Protein AF-A0A2N9NR52-F1 (afdb_monomer_lite)

Sequence (228 aa):
MTQTSLLSRLGVFCITVGTVGLAVATFLWTDLRRHPDPVFSRDELLSCYSNLRSIYFGFQLFAQAHGGRFQFNVSTNSGGTLELCARGSGGVDTNAVFHFRAISNDLVLPGALVCPNDALTKAAVDFDHLHPSNITYLLRSGTDLDHKSHVILLLCPVDGNVAYADGDIRCAAVEGPPPPTDLLPYFRHDKGPYRKGLAQAIISCAAACLLLAIGLGLILKAGKSFTA

Structure (mmCIF, N/CA/C/O backbone):
data_AF-A0A2N9NR52-F1
#
_entry.id   AF-A0A2N9NR52-F1
#
loop_
_atom_site.group_PDB
_atom_site.id
_atom_site.type_symbol
_atom_site.label_atom_id
_atom_site.label_alt_id
_atom_site.label_comp_id
_atom_site.label_asym_id
_atom_site.label_entity_id
_atom_site.label_seq_id
_atom_site.pdbx_PDB_ins_code
_atom_site.Cartn_x
_atom_site.Cartn_y
_atom_site.Cartn_z
_atom_site.occupancy
_atom_site.B_iso_or_equiv
_atom_site.auth_seq_id
_atom_site.auth_comp_id
_atom_site.auth_asym_id
_atom_site.auth_atom_id
_atom_site.pdbx_PDB_model_num
ATOM 1 N N . MET A 1 1 ? -52.407 10.444 63.013 1.00 50.34 1 MET A N 1
ATOM 2 C CA . MET A 1 1 ? -51.307 9.451 62.957 1.00 50.34 1 MET A CA 1
ATOM 3 C C . MET A 1 1 ? -50.867 9.238 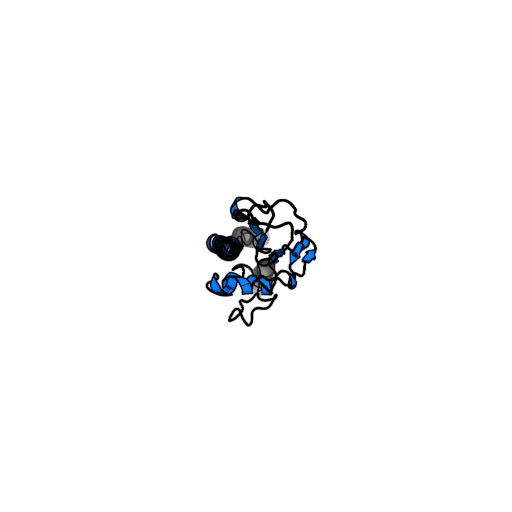61.498 1.00 50.34 1 MET A C 1
ATOM 5 O O . MET A 1 1 ? -50.864 8.120 61.010 1.00 50.34 1 MET A O 1
ATOM 9 N N . THR A 1 2 ? -50.561 10.317 60.761 1.00 53.12 2 THR A N 1
ATOM 10 C CA . THR A 1 2 ? -50.516 10.291 59.275 1.00 53.12 2 THR A CA 1
ATOM 11 C C . THR A 1 2 ? -49.402 11.136 58.640 1.00 53.12 2 THR A C 1
ATOM 13 O O . THR A 1 2 ? -49.178 11.028 57.441 1.00 53.12 2 THR A O 1
ATOM 16 N N . GLN A 1 3 ? -48.663 11.944 59.408 1.00 47.69 3 GLN A N 1
ATOM 17 C CA . GLN A 1 3 ? -47.636 12.843 58.856 1.00 47.69 3 GLN A CA 1
ATOM 18 C C . GLN A 1 3 ? -46.231 12.210 58.824 1.00 47.69 3 GLN A C 1
ATOM 20 O O . GLN A 1 3 ? -45.445 12.474 57.918 1.00 47.69 3 GLN A O 1
ATOM 25 N N . THR A 1 4 ? -45.932 11.304 59.760 1.00 49.78 4 THR A N 1
ATOM 26 C CA . THR A 1 4 ? -44.637 10.606 59.855 1.00 49.78 4 THR A CA 1
ATOM 27 C C . THR A 1 4 ? -44.455 9.525 58.783 1.00 49.78 4 THR A C 1
ATOM 29 O O . THR A 1 4 ? -43.338 9.294 58.325 1.00 49.78 4 THR A O 1
ATOM 32 N N . SER A 1 5 ? -45.543 8.901 58.316 1.00 56.16 5 SER A N 1
ATOM 33 C CA . SER A 1 5 ? -45.503 7.865 57.274 1.00 56.16 5 SER A CA 1
ATOM 34 C C . SER A 1 5 ? -45.292 8.432 55.866 1.00 56.16 5 SER A C 1
ATOM 36 O O . SER A 1 5 ? -44.649 7.788 55.040 1.00 56.16 5 SER A O 1
ATOM 38 N N . LEU A 1 6 ? -45.776 9.648 55.587 1.00 52.84 6 LEU A N 1
ATOM 39 C CA . LEU A 1 6 ? -45.596 10.307 54.289 1.00 52.84 6 LEU A CA 1
ATOM 40 C C . LEU A 1 6 ? -44.155 10.813 54.109 1.00 52.84 6 LEU A C 1
ATOM 42 O O . LEU A 1 6 ? -43.558 10.602 53.057 1.00 52.84 6 LEU A O 1
ATOM 46 N N . LEU A 1 7 ? -43.573 11.407 55.159 1.00 55.59 7 LEU A N 1
ATOM 47 C CA . LEU A 1 7 ? -42.175 11.861 55.183 1.00 55.59 7 LEU A CA 1
ATOM 48 C C . LEU A 1 7 ? -41.185 10.693 55.045 1.00 55.59 7 LEU A C 1
ATOM 50 O O . LEU A 1 7 ? -40.210 10.795 54.304 1.00 55.59 7 LEU A O 1
ATOM 54 N N . SER A 1 8 ? -41.477 9.555 55.683 1.00 60.16 8 SER A N 1
ATOM 55 C CA . SER A 1 8 ? -40.730 8.299 55.517 1.00 60.16 8 SER A CA 1
ATOM 56 C C . SER A 1 8 ? -40.774 7.787 54.067 1.00 60.16 8 SER A C 1
ATOM 58 O O . SER A 1 8 ? -39.741 7.429 53.501 1.00 60.16 8 SER A O 1
ATOM 60 N N . ARG A 1 9 ? -41.948 7.827 53.422 1.00 61.25 9 ARG A N 1
ATOM 61 C CA . ARG A 1 9 ? -42.136 7.388 52.027 1.00 61.25 9 ARG A CA 1
ATOM 62 C C . ARG A 1 9 ? -41.445 8.298 51.009 1.00 61.25 9 ARG A C 1
ATOM 64 O O . ARG A 1 9 ? -40.836 7.793 50.070 1.00 61.25 9 ARG A O 1
ATOM 71 N N . LEU A 1 10 ? -41.493 9.615 51.215 1.00 62.62 10 LEU A N 1
ATOM 72 C CA . LEU A 1 10 ? -40.757 10.595 50.406 1.00 62.62 10 LEU A CA 1
ATOM 73 C C . LEU A 1 10 ? -39.239 10.432 50.558 1.00 62.62 10 LEU A C 1
ATOM 75 O O . LEU A 1 10 ? -38.521 10.487 49.561 1.00 62.62 10 LEU A O 1
ATOM 79 N N . GLY A 1 11 ? -38.760 10.164 51.777 1.00 68.69 11 GLY A N 1
ATOM 80 C CA . GLY A 1 11 ? -37.344 9.906 52.045 1.00 68.69 11 GLY A CA 1
ATOM 81 C C . GLY A 1 11 ? -36.823 8.668 51.314 1.00 68.69 11 GLY A C 1
ATOM 82 O O . GLY A 1 11 ? -35.821 8.747 50.610 1.00 68.69 11 GLY A O 1
ATOM 83 N N . VAL A 1 12 ? -37.537 7.541 51.408 1.00 71.94 12 VAL A N 1
ATOM 84 C CA . VAL A 1 12 ? -37.155 6.288 50.729 1.00 71.94 12 VAL A CA 1
ATOM 85 C C . VAL A 1 12 ? -37.166 6.462 49.210 1.00 71.94 12 VAL A C 1
ATOM 87 O O . VAL A 1 12 ? -36.227 6.036 48.541 1.00 71.94 12 VAL A O 1
ATOM 90 N N . PHE A 1 13 ? -38.172 7.149 48.662 1.00 69.25 13 PHE A N 1
ATOM 91 C CA . PHE A 1 13 ? -38.244 7.426 47.228 1.00 69.25 13 PHE A CA 1
ATOM 92 C C . PHE A 1 13 ? -37.044 8.254 46.746 1.00 69.25 13 PHE A C 1
ATOM 94 O O . PHE A 1 13 ? -36.362 7.859 45.801 1.00 69.25 13 PHE A O 1
ATOM 101 N N . CYS A 1 14 ? -36.716 9.345 47.444 1.00 76.31 14 CYS A N 1
ATOM 102 C CA . CYS A 1 14 ? -35.576 10.195 47.095 1.00 76.31 14 CYS A CA 1
ATOM 103 C C . CYS A 1 14 ? -34.243 9.434 47.159 1.00 76.31 14 CYS A C 1
ATOM 105 O O . CYS A 1 14 ? -33.413 9.561 46.260 1.00 76.31 14 CYS A O 1
ATOM 107 N N . ILE A 1 15 ? -34.062 8.591 48.182 1.00 77.50 15 ILE A N 1
ATOM 108 C CA . ILE A 1 15 ? -32.861 7.759 48.331 1.00 77.50 15 ILE A CA 1
ATOM 109 C C . ILE A 1 15 ? -32.763 6.748 47.181 1.00 77.50 15 ILE A C 1
ATOM 111 O O . ILE A 1 15 ? -31.695 6.597 46.589 1.00 77.50 15 ILE A O 1
ATOM 115 N N . THR A 1 16 ? -33.862 6.088 46.808 1.00 75.25 16 THR A N 1
ATOM 116 C CA . THR A 1 16 ? -33.856 5.118 45.697 1.00 75.25 16 THR A CA 1
ATOM 117 C C . THR A 1 16 ? -33.576 5.765 44.341 1.00 75.25 16 THR A C 1
ATOM 119 O O . THR A 1 16 ? -32.735 5.274 43.595 1.00 75.25 16 THR A O 1
ATOM 122 N N . VAL A 1 17 ? -34.203 6.900 44.025 1.00 78.44 17 VAL A N 1
ATOM 123 C CA . VAL A 1 17 ? -33.974 7.592 42.746 1.00 78.44 17 VAL A CA 1
ATOM 124 C C . VAL A 1 17 ? -32.563 8.183 42.687 1.00 78.44 17 VAL A C 1
ATOM 126 O O . VAL A 1 17 ? -31.886 8.049 41.668 1.00 78.44 17 VAL 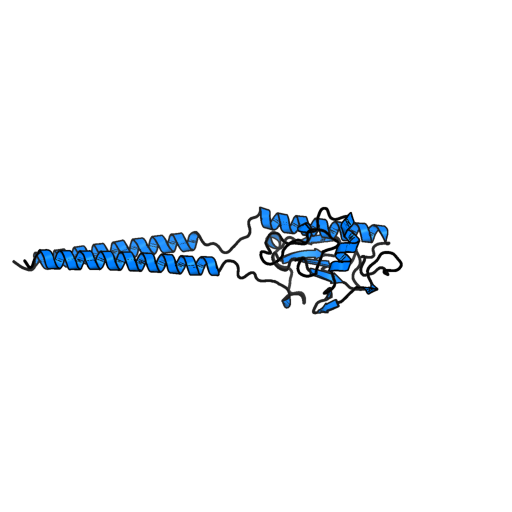A O 1
ATOM 129 N N . GLY A 1 18 ? -32.084 8.772 43.788 1.00 78.69 18 GLY A N 1
ATOM 130 C CA . GLY A 1 18 ? -30.734 9.332 43.873 1.00 78.69 18 GLY A CA 1
ATOM 131 C C . GLY A 1 18 ? -29.642 8.272 43.720 1.00 78.69 18 GLY A C 1
ATOM 132 O O . GLY A 1 18 ? -28.695 8.467 42.960 1.00 78.69 18 GLY A O 1
ATOM 133 N N . THR A 1 19 ? -29.791 7.120 44.382 1.00 78.88 19 THR A N 1
ATOM 134 C CA . THR A 1 19 ? -28.820 6.014 44.285 1.00 78.88 19 THR A CA 1
ATOM 135 C C . THR A 1 19 ? -28.797 5.375 42.899 1.00 78.88 19 THR A C 1
ATOM 137 O O . THR A 1 19 ? -27.714 5.135 42.366 1.00 78.88 19 THR A O 1
ATOM 140 N N . VAL A 1 20 ? -29.960 5.165 42.271 1.00 79.00 20 VAL A N 1
ATOM 141 C CA . VAL A 1 20 ? -30.036 4.646 40.896 1.00 79.00 20 VAL A CA 1
ATOM 142 C C . VAL A 1 20 ? -29.432 5.640 39.903 1.00 79.00 20 VAL A C 1
ATOM 144 O O . VAL A 1 20 ? -28.647 5.239 39.046 1.00 79.00 20 VAL A O 1
ATOM 147 N N . GLY A 1 21 ? -29.725 6.936 40.041 1.00 80.25 21 GLY A N 1
ATOM 148 C CA . GLY A 1 21 ? -29.141 7.976 39.191 1.00 80.25 21 GLY A CA 1
ATOM 149 C C . GLY A 1 21 ? -27.615 8.028 39.289 1.00 80.25 21 GLY A C 1
ATOM 150 O O . GLY A 1 21 ? -26.932 8.076 38.266 1.00 80.25 21 GLY A O 1
ATOM 151 N N . LEU A 1 22 ? -27.068 7.934 40.506 1.00 84.19 22 LEU A N 1
ATOM 152 C CA . LEU A 1 22 ? -25.622 7.896 40.734 1.00 84.19 22 LEU A CA 1
ATOM 153 C C . LEU A 1 22 ? -24.980 6.628 40.140 1.00 84.19 22 LEU A C 1
ATOM 155 O O . LEU A 1 22 ? -23.906 6.698 39.538 1.00 84.19 22 LEU A O 1
ATOM 159 N N . ALA A 1 23 ? -25.643 5.474 40.258 1.00 79.62 23 ALA A N 1
ATOM 160 C CA . ALA A 1 23 ? -25.168 4.219 39.679 1.00 79.62 23 ALA A CA 1
ATOM 161 C C . ALA A 1 23 ? -25.137 4.275 38.142 1.00 79.62 23 ALA A C 1
ATOM 163 O O . ALA A 1 23 ? -24.145 3.890 37.531 1.00 79.62 23 ALA A O 1
ATOM 164 N N . VAL A 1 24 ? -26.177 4.829 37.511 1.00 81.06 24 VAL A N 1
ATOM 165 C CA . VAL A 1 24 ? -26.215 5.016 36.052 1.00 81.06 24 VAL A CA 1
ATOM 166 C C . VAL A 1 24 ? -25.148 6.014 35.599 1.00 81.06 24 VAL A C 1
ATOM 168 O O . VAL A 1 24 ? -24.440 5.747 34.633 1.00 81.06 24 VAL A O 1
ATOM 171 N N . ALA A 1 25 ? -24.978 7.134 36.307 1.00 81.12 25 ALA A N 1
ATOM 172 C CA . ALA A 1 25 ? -23.980 8.145 35.962 1.00 81.12 25 ALA A CA 1
ATOM 173 C C . ALA A 1 25 ? -22.546 7.608 36.066 1.00 81.12 25 ALA A C 1
ATOM 175 O O . ALA A 1 25 ? -21.745 7.813 35.158 1.00 81.12 25 ALA A O 1
ATOM 176 N N . THR A 1 26 ? -22.224 6.884 37.142 1.00 82.25 26 THR A N 1
ATOM 177 C CA . THR A 1 26 ? -20.902 6.258 37.312 1.00 82.25 26 THR A CA 1
ATOM 178 C C . THR A 1 26 ? -20.660 5.167 36.275 1.00 82.25 26 THR A C 1
ATOM 180 O O . THR A 1 26 ? -19.570 5.106 35.713 1.00 82.25 26 THR A O 1
ATOM 183 N N . PHE A 1 27 ? -21.677 4.369 35.946 1.00 77.94 27 PHE A N 1
ATOM 184 C CA . PHE A 1 27 ? -21.587 3.364 34.893 1.00 77.94 27 PHE A CA 1
ATOM 185 C C . PHE A 1 27 ? -21.335 3.998 33.517 1.00 77.94 27 PHE A C 1
ATOM 187 O O . PHE A 1 27 ? -20.344 3.656 32.875 1.00 77.94 27 PHE A O 1
ATOM 194 N N . LEU A 1 28 ? -22.141 4.983 33.100 1.00 75.94 28 LEU A N 1
ATOM 195 C CA . LEU A 1 28 ? -21.952 5.704 31.832 1.00 75.94 28 LEU A CA 1
ATOM 196 C C . LEU A 1 28 ? -20.598 6.418 31.772 1.00 75.94 28 LEU A C 1
ATOM 198 O O . LEU A 1 28 ? -19.934 6.396 30.741 1.00 75.94 28 LEU A O 1
ATOM 202 N N . TRP A 1 29 ? -20.151 7.004 32.883 1.00 76.00 29 TRP A N 1
ATOM 203 C CA . TRP A 1 29 ? -18.831 7.623 32.984 1.00 76.00 29 TRP A CA 1
ATOM 204 C C . TRP A 1 29 ? -17.698 6.603 32.822 1.00 76.00 29 TRP A C 1
ATOM 206 O O . TRP A 1 29 ? -16.690 6.890 32.174 1.00 76.00 29 TRP A O 1
ATOM 216 N N . THR A 1 30 ? -17.845 5.400 33.385 1.00 74.69 30 THR A N 1
ATOM 217 C CA . THR A 1 30 ? -16.875 4.317 33.167 1.00 74.69 30 THR A CA 1
ATOM 218 C C . THR A 1 30 ? -16.923 3.768 31.746 1.00 74.69 30 THR A C 1
ATOM 220 O O . THR A 1 30 ? -15.872 3.440 31.210 1.00 74.69 30 THR A O 1
ATOM 223 N N . ASP A 1 31 ? -18.102 3.708 31.129 1.00 68.62 31 ASP A N 1
ATOM 224 C CA . ASP A 1 31 ? -18.305 3.205 29.769 1.00 68.62 31 ASP A CA 1
ATOM 225 C C . ASP A 1 31 ? -17.695 4.161 28.731 1.00 68.62 31 ASP A C 1
ATOM 227 O O . ASP A 1 31 ? -16.868 3.745 27.921 1.00 68.62 31 ASP A O 1
ATOM 231 N N . LEU A 1 32 ? -17.958 5.471 28.854 1.00 67.81 32 LEU A N 1
ATOM 232 C CA . LEU A 1 32 ? -17.323 6.510 28.029 1.00 67.81 32 LEU A CA 1
ATOM 233 C C . LEU A 1 32 ? -15.793 6.506 28.138 1.00 67.81 32 LEU A C 1
ATOM 235 O O . LEU A 1 32 ? -15.108 6.813 27.171 1.00 67.81 32 LEU A O 1
ATOM 239 N N . ARG A 1 33 ? -15.240 6.157 29.306 1.00 68.62 33 ARG A N 1
ATOM 240 C CA . ARG A 1 33 ? -13.783 6.042 29.492 1.00 68.62 33 ARG A CA 1
ATOM 241 C C . ARG A 1 33 ? -13.202 4.723 28.984 1.00 68.62 33 ARG A C 1
ATOM 243 O O . ARG A 1 33 ? -12.002 4.659 28.738 1.00 68.62 33 ARG A O 1
ATOM 250 N N . ARG A 1 34 ? -14.014 3.669 28.872 1.00 60.44 34 ARG A N 1
ATOM 251 C CA . ARG A 1 34 ? -13.594 2.339 28.394 1.00 60.44 34 ARG A CA 1
ATOM 252 C C . ARG A 1 34 ? -13.724 2.167 26.888 1.00 60.44 34 ARG A C 1
ATOM 254 O O . ARG A 1 34 ? -13.155 1.215 26.363 1.00 60.44 34 ARG A O 1
ATOM 261 N N . HIS A 1 35 ? -14.423 3.071 26.212 1.00 53.09 35 HIS A N 1
ATOM 262 C CA . HIS A 1 35 ? -14.497 3.132 24.758 1.00 53.09 35 HIS A CA 1
ATOM 263 C C . HIS A 1 35 ? -13.688 4.320 24.221 1.00 53.09 35 HIS A C 1
ATOM 265 O O . HIS A 1 35 ? -14.285 5.280 23.736 1.00 53.09 35 HIS A O 1
ATOM 271 N N . PRO A 1 36 ? -12.341 4.292 24.293 1.00 50.53 36 PRO A N 1
ATOM 272 C CA . PRO A 1 36 ? -11.567 5.132 23.396 1.00 50.53 36 PRO A CA 1
ATOM 273 C C . PRO A 1 36 ? -11.917 4.740 21.952 1.00 50.53 36 PRO A C 1
ATOM 275 O O . PRO A 1 36 ? -12.299 3.592 21.685 1.00 50.53 36 PRO A O 1
ATOM 278 N N . ASP A 1 37 ? -11.793 5.691 21.026 1.00 51.84 37 ASP A N 1
ATOM 279 C CA . ASP A 1 37 ? -11.759 5.411 19.588 1.00 51.84 37 ASP A CA 1
ATOM 280 C C . ASP A 1 37 ? -10.844 4.199 19.317 1.00 51.84 37 ASP A C 1
ATOM 282 O O . ASP A 1 37 ? -9.940 3.940 20.121 1.00 51.84 37 ASP A O 1
ATOM 286 N N . PRO A 1 38 ? -11.047 3.419 18.238 1.00 52.75 38 PRO A N 1
ATOM 287 C CA . PRO A 1 38 ? -10.164 2.302 17.931 1.00 52.75 38 PRO A CA 1
ATOM 288 C C . PRO A 1 38 ? -8.790 2.859 17.560 1.00 52.75 38 PRO A C 1
ATOM 290 O O . PRO A 1 38 ? -8.461 3.082 16.401 1.00 52.75 38 PRO A O 1
ATOM 293 N N . VAL A 1 39 ? -7.970 3.105 18.566 1.00 55.97 39 VAL A N 1
ATOM 294 C CA . VAL A 1 39 ? -6.543 3.230 18.383 1.00 55.97 39 VAL A CA 1
ATOM 295 C C . VAL A 1 39 ? -6.101 1.795 18.164 1.00 55.97 39 VAL A C 1
ATOM 297 O O . VAL A 1 39 ? -6.081 1.005 19.111 1.00 55.97 39 VAL A O 1
ATOM 300 N N . PHE A 1 40 ? -5.856 1.431 16.902 1.00 63.09 40 PHE A N 1
ATOM 301 C CA . PHE A 1 40 ? -5.180 0.180 16.568 1.00 63.09 40 PHE A CA 1
ATOM 302 C C . PHE A 1 40 ? -3.993 0.006 17.514 1.00 63.09 40 PHE A C 1
ATOM 304 O O . PHE A 1 40 ? -3.323 0.984 17.874 1.00 63.09 40 PHE A O 1
ATOM 311 N N . SER A 1 41 ? -3.754 -1.218 17.976 1.00 63.97 41 SER A N 1
ATOM 312 C CA . SER A 1 41 ? -2.641 -1.455 18.884 1.00 63.97 41 SER A CA 1
ATOM 313 C C . SER A 1 41 ? -1.343 -0.984 18.225 1.00 63.97 41 SER A C 1
ATOM 315 O O . SER A 1 41 ? -1.178 -1.029 17.002 1.00 63.97 41 SER A O 1
ATOM 317 N N . ARG A 1 42 ? -0.393 -0.518 19.040 1.00 66.50 42 ARG A N 1
ATOM 318 C CA . ARG A 1 42 ? 0.922 -0.094 18.544 1.00 66.50 42 ARG A CA 1
ATOM 319 C C . ARG A 1 42 ? 1.554 -1.181 17.664 1.00 66.50 42 ARG A C 1
ATOM 321 O O . ARG A 1 42 ? 2.176 -0.865 16.657 1.00 66.50 42 ARG A O 1
ATOM 328 N N . ASP A 1 43 ? 1.344 -2.442 18.025 1.00 68.25 43 ASP A N 1
ATOM 329 C CA . ASP A 1 43 ? 1.885 -3.601 17.322 1.00 68.25 43 ASP A CA 1
ATOM 330 C C . ASP A 1 43 ? 1.213 -3.821 15.953 1.00 68.25 43 ASP A C 1
ATOM 332 O O . ASP A 1 43 ? 1.896 -4.153 14.983 1.00 68.25 43 ASP A O 1
ATOM 336 N N . GLU A 1 44 ? -0.092 -3.560 15.826 1.00 69.94 44 GLU A N 1
ATOM 337 C CA . GLU A 1 44 ? -0.814 -3.592 14.544 1.00 69.94 44 GLU A CA 1
ATOM 338 C C . GLU A 1 44 ? -0.350 -2.470 13.600 1.00 69.94 44 GLU A C 1
ATOM 340 O O . GLU A 1 44 ? -0.055 -2.727 12.429 1.00 69.94 44 GLU A O 1
ATOM 345 N N . LEU A 1 45 ? -0.186 -1.248 14.120 1.00 70.62 45 LEU A N 1
ATOM 346 C CA . LEU A 1 45 ? 0.325 -0.104 13.351 1.00 70.62 45 LEU A CA 1
ATOM 347 C C . LEU A 1 45 ? 1.759 -0.346 12.856 1.00 70.62 45 LEU A C 1
ATOM 349 O O . LEU A 1 45 ? 2.080 -0.087 11.691 1.00 70.62 45 LEU A O 1
ATOM 353 N N . LEU A 1 46 ? 2.622 -0.892 13.720 1.00 81.62 46 LEU A N 1
ATOM 354 C CA . LEU A 1 46 ? 3.986 -1.275 13.350 1.00 81.62 46 LEU A CA 1
ATOM 355 C C . LEU A 1 46 ? 4.004 -2.413 12.324 1.00 81.62 46 LEU A C 1
ATOM 357 O O . LEU A 1 46 ? 4.867 -2.424 11.448 1.00 81.62 46 LEU A O 1
ATOM 361 N N . SER A 1 47 ? 3.053 -3.344 12.398 1.00 89.38 47 SER A N 1
ATOM 362 C CA . SER A 1 47 ? 2.947 -4.450 11.444 1.00 89.38 47 SER A CA 1
ATOM 363 C C . SER A 1 47 ? 2.574 -3.954 10.047 1.00 89.38 47 SER A C 1
ATOM 365 O O . SER A 1 47 ? 3.214 -4.350 9.073 1.00 89.38 47 SER A O 1
ATOM 367 N N . CYS A 1 48 ? 1.622 -3.018 9.928 1.00 90.31 48 CYS A N 1
ATOM 368 C CA . CYS A 1 48 ? 1.323 -2.391 8.639 1.00 90.31 48 CYS A CA 1
ATOM 369 C C . CYS A 1 48 ? 2.538 -1.655 8.061 1.00 90.31 48 CYS A C 1
ATOM 371 O O . CYS A 1 48 ? 2.783 -1.739 6.856 1.00 90.31 48 CYS A O 1
ATOM 373 N N . TYR A 1 49 ? 3.273 -0.918 8.897 1.00 92.25 49 TYR A N 1
ATOM 374 C CA . TYR A 1 49 ? 4.487 -0.214 8.484 1.00 92.25 49 TYR A CA 1
ATOM 375 C C . TYR A 1 49 ? 5.579 -1.192 8.017 1.00 92.25 49 TYR A C 1
ATOM 377 O O . TYR A 1 49 ? 6.199 -0.983 6.976 1.00 92.25 49 TYR A O 1
ATOM 385 N N . SER A 1 50 ? 5.775 -2.292 8.749 1.00 93.06 50 SER A N 1
ATOM 386 C CA . SER A 1 50 ? 6.727 -3.353 8.399 1.00 93.06 50 SER A CA 1
ATOM 387 C C . SER A 1 50 ? 6.390 -4.001 7.052 1.00 93.06 50 SER A C 1
ATOM 389 O O . SER A 1 50 ? 7.256 -4.106 6.182 1.00 93.06 50 SER A O 1
ATOM 391 N N . ASN A 1 51 ? 5.118 -4.349 6.835 1.00 94.38 51 ASN A N 1
ATOM 392 C CA . ASN A 1 51 ? 4.630 -4.877 5.562 1.00 94.38 51 ASN A CA 1
ATOM 393 C C . ASN A 1 51 ? 4.875 -3.887 4.416 1.00 94.38 51 ASN A C 1
ATOM 395 O O . ASN A 1 51 ? 5.472 -4.254 3.407 1.00 94.38 51 ASN A O 1
ATOM 399 N N . LEU A 1 52 ? 4.496 -2.616 4.597 1.00 94.94 52 LEU A N 1
ATOM 400 C CA . LEU A 1 52 ? 4.719 -1.560 3.606 1.00 94.94 52 LEU A CA 1
ATOM 401 C C . LEU A 1 52 ? 6.205 -1.424 3.243 1.00 94.94 52 LEU A C 1
ATOM 403 O O . LEU A 1 52 ? 6.547 -1.308 2.066 1.00 94.94 52 LEU A O 1
ATOM 407 N N . ARG A 1 53 ? 7.094 -1.494 4.240 1.00 94.69 53 ARG A N 1
ATOM 408 C CA . ARG A 1 53 ? 8.547 -1.461 4.045 1.00 94.69 53 ARG A CA 1
ATOM 409 C C . ARG A 1 53 ? 9.065 -2.680 3.286 1.00 94.69 53 ARG A C 1
ATOM 411 O O . ARG A 1 53 ? 9.915 -2.517 2.415 1.00 94.69 53 ARG A O 1
ATOM 418 N N . SER A 1 54 ? 8.551 -3.874 3.576 1.00 94.75 54 SER A N 1
ATOM 419 C CA . SER A 1 54 ? 8.896 -5.091 2.830 1.00 94.75 54 SER A CA 1
ATOM 420 C C . SER A 1 54 ? 8.467 -4.990 1.368 1.00 94.75 54 SER A C 1
ATOM 422 O O . SER A 1 54 ? 9.243 -5.339 0.482 1.00 94.75 54 SER A O 1
ATOM 424 N N . ILE A 1 55 ? 7.259 -4.477 1.113 1.00 96.38 55 ILE A N 1
ATOM 425 C CA . ILE A 1 55 ? 6.763 -4.240 -0.245 1.00 96.38 55 ILE A CA 1
ATOM 426 C C . ILE A 1 55 ? 7.687 -3.275 -0.969 1.00 96.38 55 ILE A C 1
ATOM 428 O O . ILE A 1 55 ? 8.212 -3.607 -2.028 1.00 96.38 55 ILE A O 1
ATOM 432 N N . TYR A 1 56 ? 7.925 -2.107 -0.374 1.00 95.62 56 TYR A N 1
ATOM 433 C CA . TYR A 1 56 ? 8.798 -1.088 -0.938 1.00 95.62 56 TYR A CA 1
ATOM 434 C C . TYR A 1 56 ? 10.192 -1.635 -1.280 1.00 95.62 56 TYR A C 1
ATOM 436 O O . TYR A 1 56 ? 10.734 -1.342 -2.345 1.00 95.62 56 TYR A O 1
ATOM 444 N N . PHE A 1 57 ? 10.757 -2.473 -0.410 1.00 95.19 57 PHE A N 1
ATOM 445 C CA . PHE A 1 57 ? 12.059 -3.081 -0.651 1.00 95.19 57 PHE A CA 1
ATOM 446 C C . PHE A 1 57 ? 12.070 -3.977 -1.899 1.00 95.19 57 PHE A C 1
ATOM 448 O O . PHE A 1 57 ? 13.009 -3.883 -2.685 1.00 95.19 57 PHE A O 1
ATOM 455 N N . GLY A 1 58 ? 11.013 -4.756 -2.152 1.00 95.44 58 GLY A N 1
ATOM 456 C CA . GLY A 1 58 ? 10.879 -5.529 -3.395 1.00 95.44 58 GLY A CA 1
ATOM 457 C C . GLY A 1 58 ? 10.862 -4.643 -4.649 1.00 95.44 58 GLY A C 1
ATOM 458 O O . GLY A 1 58 ? 11.561 -4.921 -5.622 1.00 95.44 58 GLY A O 1
ATOM 459 N N . PHE A 1 59 ? 10.150 -3.508 -4.608 1.00 95.19 59 PHE A N 1
ATOM 460 C CA . PHE A 1 59 ? 10.195 -2.514 -5.693 1.00 95.19 59 PHE A CA 1
ATOM 461 C C . PHE A 1 59 ? 11.610 -1.961 -5.908 1.00 95.19 59 PHE A C 1
ATOM 463 O O . PHE A 1 59 ? 12.036 -1.787 -7.051 1.00 95.19 59 PHE A O 1
ATOM 470 N N . GLN A 1 60 ? 12.347 -1.694 -4.827 1.00 94.50 60 GLN A N 1
ATOM 471 C CA . GLN A 1 60 ? 13.709 -1.177 -4.922 1.00 94.50 60 GLN A CA 1
ATOM 472 C C . GLN A 1 60 ? 14.713 -2.201 -5.449 1.00 94.50 60 GLN A C 1
ATOM 474 O O . GLN A 1 60 ? 15.571 -1.837 -6.252 1.00 94.50 60 GLN A O 1
ATOM 479 N N . LEU A 1 61 ? 14.598 -3.474 -5.064 1.00 94.69 61 LEU A N 1
ATOM 480 C CA . LEU A 1 61 ? 15.433 -4.543 -5.620 1.00 94.69 61 LEU A CA 1
ATOM 481 C C . LEU A 1 61 ? 15.229 -4.673 -7.131 1.00 94.69 61 LEU A C 1
ATOM 483 O O . LEU A 1 61 ? 16.203 -4.705 -7.890 1.00 94.69 61 LEU A O 1
ATOM 487 N N . PHE A 1 62 ? 13.972 -4.643 -7.583 1.00 94.62 62 PHE A N 1
ATOM 488 C CA . PHE A 1 62 ? 13.666 -4.612 -9.010 1.00 94.62 62 PHE A CA 1
ATOM 489 C C . PHE A 1 62 ? 14.302 -3.392 -9.688 1.00 94.62 62 PHE A C 1
ATOM 491 O O . PHE A 1 62 ? 14.970 -3.532 -10.717 1.00 94.62 62 PHE A O 1
ATOM 498 N N . ALA A 1 63 ? 14.118 -2.198 -9.114 1.00 93.69 63 ALA A N 1
ATOM 499 C CA . ALA A 1 63 ? 14.646 -0.962 -9.677 1.00 93.69 63 ALA A CA 1
ATOM 500 C C . ALA A 1 63 ? 16.175 -0.984 -9.768 1.00 93.69 63 ALA A C 1
ATOM 502 O O . ALA A 1 63 ? 16.730 -0.595 -10.796 1.00 93.69 63 ALA A O 1
ATOM 503 N N . GLN A 1 64 ? 16.862 -1.498 -8.748 1.00 92.88 64 GLN A N 1
ATOM 504 C CA . GLN A 1 64 ? 18.314 -1.649 -8.742 1.00 92.88 64 GLN A CA 1
ATOM 505 C C . GLN A 1 64 ? 18.801 -2.541 -9.893 1.00 92.88 64 GLN A C 1
ATOM 507 O O . GLN A 1 64 ? 19.775 -2.193 -10.562 1.00 92.88 64 GLN A O 1
ATOM 512 N N . ALA A 1 65 ? 18.099 -3.643 -10.174 1.00 92.38 65 ALA A N 1
ATOM 513 C CA . ALA A 1 65 ? 18.417 -4.533 -11.291 1.00 92.38 65 ALA A CA 1
ATOM 514 C C . ALA A 1 65 ? 18.132 -3.913 -12.677 1.00 92.38 65 ALA A C 1
ATOM 516 O O . ALA A 1 65 ? 18.717 -4.341 -13.670 1.00 92.38 65 ALA A O 1
ATOM 517 N N . HIS A 1 66 ? 17.283 -2.879 -12.753 1.00 93.12 66 HIS A N 1
ATOM 518 C CA . HIS A 1 66 ? 16.813 -2.267 -14.005 1.00 93.12 66 HIS A CA 1
ATOM 519 C C . HIS A 1 66 ? 17.180 -0.779 -14.139 1.00 93.12 66 HIS A C 1
ATOM 521 O O . HIS A 1 66 ? 16.443 0.013 -14.734 1.00 93.12 66 HIS A O 1
ATOM 527 N N . GLY A 1 67 ? 18.332 -0.373 -13.595 1.00 90.62 67 GLY A N 1
ATOM 528 C CA . GLY A 1 67 ? 18.872 0.978 -13.788 1.00 90.62 67 GLY A CA 1
ATOM 529 C C . GLY A 1 67 ? 18.057 2.086 -13.109 1.00 90.62 67 GLY A C 1
ATOM 530 O O . GLY A 1 67 ? 17.972 3.196 -13.628 1.00 90.62 67 GLY A O 1
ATOM 531 N N . GLY A 1 68 ? 17.436 1.785 -11.968 1.00 90.44 68 GLY A N 1
ATOM 532 C CA . GLY A 1 68 ? 16.637 2.717 -11.168 1.00 90.44 68 GLY A CA 1
ATOM 533 C C . GLY A 1 68 ? 15.183 2.877 -11.624 1.00 90.44 68 GLY A C 1
ATOM 534 O O . GLY A 1 68 ? 14.505 3.808 -11.180 1.00 90.44 68 GLY A O 1
ATOM 535 N N . ARG A 1 69 ? 14.703 2.005 -12.520 1.00 92.75 69 ARG A N 1
ATOM 536 C CA . ARG A 1 69 ? 13.334 2.024 -13.061 1.00 92.75 69 ARG A CA 1
ATOM 537 C C . ARG A 1 69 ? 12.471 0.980 -12.364 1.00 92.75 69 ARG A C 1
ATOM 539 O O . ARG A 1 69 ? 12.804 -0.200 -12.387 1.00 92.75 69 ARG A O 1
ATOM 546 N N . PHE A 1 70 ? 11.331 1.391 -11.819 1.00 94.69 70 PHE A N 1
ATOM 547 C CA . PHE A 1 70 ? 10.338 0.444 -11.308 1.00 94.69 70 PHE A CA 1
ATOM 548 C C . PHE A 1 70 ? 9.751 -0.422 -12.425 1.00 94.69 70 PHE A C 1
ATOM 550 O O . PHE A 1 70 ? 9.767 -0.053 -13.601 1.00 94.69 70 PHE A O 1
ATOM 557 N N . GLN A 1 71 ? 9.171 -1.558 -12.050 1.00 94.25 71 GLN A N 1
ATOM 558 C CA . GLN A 1 71 ? 8.607 -2.542 -12.969 1.00 94.25 71 GLN A CA 1
ATOM 559 C C . GLN A 1 71 ? 7.541 -1.963 -13.897 1.00 94.25 71 GLN A C 1
ATOM 561 O O . GLN A 1 71 ? 7.470 -2.368 -15.054 1.00 94.25 71 GLN A O 1
ATOM 566 N N . PHE A 1 72 ? 6.745 -0.990 -13.450 1.00 94.81 72 PHE A N 1
ATOM 567 C CA . PHE A 1 72 ? 5.740 -0.320 -14.285 1.00 94.81 72 PHE A CA 1
ATOM 568 C C . PHE A 1 72 ? 6.345 0.675 -15.292 1.00 94.81 72 PHE A C 1
ATOM 570 O O . PHE A 1 72 ? 5.630 1.240 -16.109 1.00 94.81 72 PHE A O 1
ATOM 577 N N . ASN A 1 73 ? 7.664 0.876 -15.262 1.00 94.75 73 ASN A N 1
ATOM 578 C CA . ASN A 1 73 ? 8.425 1.670 -16.225 1.00 94.75 73 ASN A CA 1
ATOM 579 C C . ASN A 1 73 ? 9.350 0.815 -17.097 1.00 94.75 73 ASN A C 1
ATOM 581 O O . ASN A 1 73 ? 10.160 1.367 -17.841 1.00 94.75 73 ASN A O 1
ATOM 585 N N . VAL A 1 74 ? 9.247 -0.513 -17.033 1.00 94.62 74 VAL A N 1
ATOM 586 C CA . VAL A 1 74 ? 10.019 -1.460 -17.849 1.00 94.62 74 VAL A CA 1
ATOM 587 C C . VAL A 1 74 ? 9.047 -2.284 -18.696 1.00 94.62 74 VAL A C 1
ATOM 589 O O . VAL A 1 74 ? 8.003 -2.700 -18.199 1.00 94.62 74 VAL A O 1
ATOM 592 N N . SER A 1 75 ? 9.369 -2.503 -19.975 1.00 94.94 75 SER A N 1
ATOM 593 C CA . SER A 1 75 ? 8.521 -3.286 -20.889 1.00 94.94 75 SER A CA 1
ATOM 594 C C . SER A 1 75 ? 8.369 -4.730 -20.410 1.00 94.94 75 SER A C 1
ATOM 596 O O . SER A 1 75 ? 9.328 -5.323 -19.909 1.00 94.94 75 SER A O 1
ATOM 598 N N . THR A 1 76 ? 7.208 -5.337 -20.636 1.00 95.31 76 THR A N 1
ATOM 599 C CA . THR A 1 76 ? 6.954 -6.770 -20.442 1.00 95.31 76 THR A CA 1
ATOM 600 C C . THR A 1 76 ? 7.903 -7.637 -21.265 1.00 95.31 76 THR A C 1
ATOM 602 O O . THR A 1 76 ? 8.251 -8.734 -20.839 1.00 95.31 76 THR A O 1
ATOM 605 N N . ASN A 1 77 ? 8.413 -7.131 -22.394 1.00 95.50 77 ASN A N 1
ATOM 606 C CA . ASN A 1 77 ? 9.445 -7.810 -23.189 1.00 95.50 77 ASN A CA 1
ATOM 607 C C . ASN A 1 77 ? 10.813 -7.867 -22.486 1.00 95.50 77 ASN A C 1
ATOM 609 O O . ASN A 1 77 ? 11.701 -8.601 -22.909 1.00 95.50 77 ASN A O 1
ATOM 613 N N . SER A 1 78 ? 10.999 -7.079 -21.428 1.00 93.19 78 SER A N 1
ATOM 614 C CA . SER A 1 78 ? 12.218 -7.004 -20.620 1.00 93.19 78 SER A CA 1
ATOM 615 C C . SER A 1 78 ? 11.960 -7.377 -19.157 1.00 93.19 78 SER A C 1
ATOM 617 O O . SER A 1 78 ? 12.703 -6.946 -18.284 1.00 93.19 78 SER A O 1
ATOM 619 N N . GLY A 1 79 ? 10.898 -8.143 -18.877 1.00 90.12 79 GLY A N 1
ATOM 620 C CA . GLY A 1 79 ? 10.561 -8.599 -17.521 1.00 90.12 79 GLY A CA 1
ATOM 621 C C . GLY A 1 79 ? 9.866 -7.556 -16.639 1.00 90.12 79 GLY A C 1
ATOM 622 O O . GLY A 1 79 ? 9.679 -7.791 -15.449 1.00 90.12 79 GLY A O 1
ATOM 623 N N . GLY A 1 80 ? 9.479 -6.409 -17.202 1.00 94.25 80 GLY A N 1
ATOM 624 C CA . GLY A 1 80 ? 8.680 -5.401 -16.517 1.00 94.25 80 GLY A CA 1
ATOM 625 C C . GLY A 1 80 ? 7.174 -5.584 -16.706 1.00 94.25 80 GLY A C 1
ATOM 626 O O . GLY A 1 80 ? 6.676 -6.655 -17.041 1.00 94.25 80 GLY A O 1
ATOM 627 N N . THR A 1 81 ? 6.430 -4.512 -16.460 1.00 95.88 81 THR A N 1
ATOM 628 C CA . THR A 1 81 ? 4.958 -4.492 -16.397 1.00 95.88 81 THR A CA 1
ATOM 629 C C . THR A 1 81 ? 4.362 -3.201 -16.973 1.00 95.88 81 THR A C 1
ATOM 631 O O . THR A 1 81 ? 3.205 -2.888 -16.711 1.00 95.88 81 THR A O 1
ATOM 634 N N . LEU A 1 82 ? 5.135 -2.436 -17.751 1.00 94.81 82 LEU A N 1
ATOM 635 C CA . LEU A 1 82 ? 4.735 -1.142 -18.318 1.00 94.81 82 LEU A CA 1
ATOM 636 C C . LEU A 1 82 ? 3.414 -1.212 -19.098 1.00 94.81 82 LEU A C 1
ATOM 638 O O . LEU A 1 82 ? 2.539 -0.371 -18.918 1.00 94.81 82 LEU A O 1
ATOM 642 N N . GLU A 1 83 ? 3.245 -2.237 -19.921 1.00 95.31 83 GLU A N 1
ATOM 643 C CA . GLU A 1 83 ? 2.075 -2.459 -20.771 1.00 95.31 83 GLU A CA 1
ATOM 644 C C . GLU A 1 83 ? 0.835 -2.887 -19.967 1.00 95.31 83 GLU A C 1
ATOM 646 O O . GLU A 1 83 ? -0.272 -2.893 -20.500 1.00 95.31 83 GLU A O 1
ATOM 651 N N . LEU A 1 84 ? 1.011 -3.234 -18.687 1.00 94.62 84 LEU A N 1
ATOM 652 C CA . LEU A 1 84 ? -0.049 -3.681 -17.779 1.00 94.62 84 LEU A CA 1
ATOM 653 C C . LEU A 1 84 ? -0.549 -2.563 -16.853 1.00 94.62 84 LEU A C 1
ATOM 655 O O . LEU A 1 84 ? -1.497 -2.796 -16.103 1.00 94.62 84 LEU A O 1
ATOM 659 N N . CYS A 1 85 ? 0.054 -1.370 -16.908 1.00 93.56 85 CYS A N 1
ATOM 660 C CA . CYS A 1 85 ? -0.368 -0.231 -16.095 1.00 93.56 85 CYS A CA 1
ATOM 661 C C . CYS A 1 85 ? -1.798 0.196 -16.442 1.00 93.56 85 CYS A C 1
ATOM 663 O O . CYS A 1 85 ? -2.116 0.429 -17.611 1.00 93.56 85 CYS A O 1
ATOM 665 N N . ALA A 1 86 ? -2.632 0.412 -15.429 1.00 92.38 86 ALA A N 1
ATOM 666 C CA . ALA A 1 86 ? -3.980 0.947 -15.592 1.00 92.38 86 ALA A CA 1
ATOM 667 C C . ALA A 1 86 ? -4.226 2.087 -14.595 1.00 92.38 86 ALA A C 1
ATOM 669 O O . ALA A 1 86 ? -4.868 1.919 -13.554 1.00 92.38 86 ALA A O 1
ATOM 670 N N . ARG A 1 87 ? -3.702 3.272 -14.932 1.00 87.44 87 ARG A N 1
ATOM 671 C CA . ARG A 1 87 ? -3.758 4.476 -14.088 1.00 87.44 87 ARG A CA 1
ATOM 672 C C . ARG A 1 87 ? -5.192 4.989 -13.950 1.00 87.44 87 ARG A C 1
ATOM 674 O O . ARG A 1 87 ? -5.799 5.436 -14.921 1.00 87.44 87 ARG A O 1
ATOM 681 N N . GLY A 1 88 ? -5.710 4.942 -12.729 1.00 80.69 88 GLY A N 1
ATOM 682 C CA . GLY A 1 88 ? -6.965 5.556 -12.316 1.00 80.69 88 GLY A CA 1
ATOM 683 C C . GLY A 1 88 ? -6.792 7.009 -11.860 1.00 80.69 88 GLY A C 1
ATOM 684 O O . GLY A 1 88 ? -5.761 7.651 -12.084 1.00 80.69 88 GLY A O 1
ATOM 685 N N . SER A 1 89 ? -7.814 7.545 -11.189 1.00 77.56 89 SER A N 1
ATOM 686 C CA . SER A 1 89 ? -7.755 8.891 -10.604 1.00 77.56 89 SER A CA 1
ATOM 687 C C . SER A 1 89 ? -6.660 8.982 -9.533 1.00 77.56 89 SER A C 1
ATOM 689 O O . SER A 1 89 ? -6.418 8.025 -8.798 1.00 77.56 89 SER A O 1
ATOM 691 N N . GLY A 1 90 ? -5.965 10.121 -9.454 1.00 76.44 90 GLY A N 1
ATOM 692 C CA . GLY A 1 90 ? -4.872 10.329 -8.489 1.00 76.44 90 GLY A CA 1
ATOM 693 C C . GLY A 1 90 ? -3.596 9.519 -8.771 1.00 76.44 90 GLY A C 1
ATOM 694 O O . GLY A 1 90 ? -2.699 9.474 -7.931 1.00 76.44 90 GLY A O 1
ATOM 695 N N . GLY A 1 91 ? -3.497 8.869 -9.939 1.00 85.50 91 GLY A N 1
ATOM 696 C CA . GLY A 1 91 ? -2.331 8.074 -10.341 1.00 85.50 91 GLY A CA 1
ATOM 697 C C . GLY A 1 91 ? -2.246 6.692 -9.689 1.00 85.50 91 GLY A C 1
ATOM 698 O O . GLY A 1 91 ? -1.212 6.043 -9.811 1.00 85.50 91 GLY A O 1
ATOM 699 N N . VAL A 1 92 ? -3.301 6.246 -8.998 1.00 89.62 92 VAL A N 1
ATOM 700 C CA . VAL A 1 92 ? -3.402 4.889 -8.438 1.00 89.62 92 VAL A CA 1
ATOM 701 C C . VAL A 1 92 ? -3.589 3.886 -9.569 1.00 89.62 92 VAL A C 1
ATOM 703 O O . VAL A 1 92 ? -4.448 4.077 -10.427 1.00 89.62 92 VAL A O 1
ATOM 706 N N . ASP A 1 93 ? -2.813 2.810 -9.573 1.00 92.44 93 ASP A N 1
ATOM 707 C CA . ASP A 1 93 ? -2.935 1.757 -10.572 1.00 92.44 93 ASP A CA 1
ATOM 708 C C . ASP A 1 93 ? -4.029 0.755 -10.181 1.00 92.44 93 ASP A C 1
ATOM 710 O O . ASP A 1 93 ? -3.939 0.056 -9.171 1.00 92.44 93 ASP A O 1
ATOM 714 N N . THR A 1 94 ? -5.077 0.673 -10.997 1.00 90.94 94 THR A N 1
ATOM 715 C CA . THR A 1 94 ? -6.191 -0.271 -10.803 1.00 90.94 94 THR A CA 1
ATOM 716 C C . THR A 1 94 ? -5.800 -1.718 -11.099 1.00 90.94 94 THR A C 1
ATOM 718 O O . THR A 1 94 ? -6.478 -2.645 -10.657 1.00 90.94 94 THR A O 1
ATOM 721 N N . ASN A 1 95 ? -4.682 -1.922 -11.795 1.00 92.69 95 ASN A N 1
ATOM 722 C CA . ASN A 1 95 ? -4.152 -3.215 -12.193 1.00 92.69 95 ASN A CA 1
ATOM 723 C C . ASN A 1 95 ? -2.839 -3.560 -11.464 1.00 92.69 95 ASN A C 1
ATOM 725 O O . ASN A 1 95 ? -2.017 -4.348 -11.941 1.00 92.69 95 ASN A O 1
ATOM 729 N N . ALA A 1 96 ? -2.664 -3.011 -10.255 1.00 93.38 96 ALA A N 1
ATOM 730 C CA . ALA A 1 96 ? -1.455 -3.153 -9.445 1.00 93.38 96 ALA A CA 1
ATOM 731 C C . ALA A 1 96 ? -1.035 -4.602 -9.145 1.00 93.38 96 ALA A C 1
ATOM 733 O O . ALA A 1 96 ? 0.132 -4.853 -8.850 1.00 93.38 96 ALA A O 1
ATOM 734 N N . VAL A 1 97 ? -1.953 -5.568 -9.262 1.00 95.00 97 VAL A N 1
ATOM 735 C CA . VAL A 1 97 ? -1.690 -7.007 -9.089 1.00 95.00 97 VAL A CA 1
ATOM 736 C C . VAL A 1 97 ? -0.476 -7.467 -9.893 1.00 95.00 97 VAL A C 1
ATOM 738 O O . VAL A 1 97 ? 0.368 -8.182 -9.357 1.00 95.00 97 VAL A O 1
ATOM 741 N N . PHE A 1 98 ? -0.353 -7.046 -11.155 1.00 94.88 98 PHE A N 1
ATOM 742 C CA . PHE A 1 98 ? 0.770 -7.460 -11.997 1.00 94.88 98 PHE A CA 1
ATOM 743 C C . PHE A 1 98 ? 2.099 -6.889 -11.503 1.00 94.88 98 PHE A C 1
ATOM 745 O O . PHE A 1 98 ? 3.113 -7.584 -11.516 1.00 94.88 98 PHE A O 1
ATOM 752 N N . HIS A 1 99 ? 2.086 -5.656 -10.996 1.00 95.19 99 HIS A N 1
ATOM 753 C CA . HIS A 1 99 ? 3.267 -5.017 -10.424 1.00 95.19 99 HIS A CA 1
ATOM 754 C C . HIS A 1 99 ? 3.721 -5.716 -9.136 1.00 95.19 99 HIS A C 1
ATOM 756 O O . HIS A 1 99 ? 4.921 -5.890 -8.940 1.00 95.19 99 HIS A O 1
ATOM 762 N N . PHE A 1 100 ? 2.789 -6.175 -8.292 1.00 95.88 100 PHE A N 1
ATOM 763 C CA . PHE A 1 100 ? 3.121 -6.961 -7.099 1.00 95.88 100 PHE A CA 1
ATOM 764 C C . PHE A 1 100 ? 3.583 -8.383 -7.431 1.00 95.88 100 PHE A C 1
ATOM 766 O O . PHE A 1 100 ? 4.501 -8.885 -6.790 1.00 95.88 100 PHE A O 1
ATOM 773 N N . ARG A 1 101 ? 3.014 -9.027 -8.461 1.00 93.88 101 ARG A N 1
ATOM 774 C CA . ARG A 1 101 ? 3.516 -10.328 -8.940 1.00 93.88 101 ARG A CA 1
ATOM 775 C C . ARG A 1 101 ? 4.951 -10.241 -9.449 1.00 93.88 101 ARG A C 1
ATOM 777 O O . ARG A 1 101 ? 5.718 -11.166 -9.204 1.00 93.88 101 ARG A O 1
ATOM 784 N N . ALA A 1 102 ? 5.333 -9.139 -10.096 1.00 93.12 102 ALA A N 1
ATOM 785 C CA . ALA A 1 102 ? 6.696 -8.949 -10.596 1.00 93.12 102 ALA A CA 1
ATOM 786 C C . ALA A 1 102 ? 7.766 -8.952 -9.486 1.00 93.12 102 ALA A C 1
ATOM 788 O O . ALA A 1 102 ? 8.909 -9.301 -9.757 1.00 93.12 102 ALA A O 1
ATOM 789 N N . ILE A 1 103 ? 7.390 -8.614 -8.248 1.00 94.12 103 ILE A N 1
ATOM 790 C CA . ILE A 1 103 ? 8.273 -8.635 -7.068 1.00 94.12 103 ILE A CA 1
ATOM 791 C C . ILE A 1 103 ? 7.936 -9.778 -6.099 1.00 94.12 103 ILE A C 1
ATOM 793 O O . ILE A 1 103 ? 8.366 -9.771 -4.951 1.00 94.12 103 ILE A O 1
ATOM 797 N N . SER A 1 104 ? 7.140 -10.761 -6.529 1.00 93.06 104 SER A N 1
ATOM 798 C CA . SER A 1 104 ? 6.695 -11.868 -5.669 1.00 93.06 104 SER A CA 1
ATOM 799 C C . SER A 1 104 ? 7.851 -12.692 -5.097 1.00 93.06 104 SER A C 1
ATOM 801 O O . SER A 1 104 ? 7.747 -13.157 -3.970 1.00 93.06 104 SER A O 1
ATOM 803 N N . ASN A 1 105 ? 8.966 -12.812 -5.823 1.00 88.94 105 ASN A N 1
ATOM 804 C CA . ASN A 1 105 ? 10.173 -13.498 -5.347 1.00 88.94 105 ASN A CA 1
ATOM 805 C C . ASN A 1 105 ? 10.871 -12.762 -4.191 1.00 88.94 105 ASN A C 1
ATOM 807 O O . ASN A 1 105 ? 11.585 -13.389 -3.411 1.00 88.94 105 ASN A O 1
ATOM 811 N N . ASP A 1 106 ? 10.662 -11.449 -4.080 1.00 90.62 106 ASP A N 1
ATOM 812 C CA . ASP A 1 106 ? 11.230 -10.600 -3.028 1.00 90.62 106 ASP A CA 1
ATOM 813 C C . ASP A 1 106 ? 10.265 -10.428 -1.842 1.00 90.62 106 ASP A C 1
ATOM 815 O O . ASP A 1 106 ? 10.611 -9.839 -0.814 1.00 90.62 106 ASP A O 1
ATOM 819 N N . LEU A 1 107 ? 9.042 -10.949 -1.971 1.00 88.38 107 LEU A N 1
ATOM 820 C CA . LEU A 1 107 ? 8.023 -10.949 -0.933 1.00 88.38 107 LEU A CA 1
ATOM 821 C C . LEU A 1 107 ? 7.919 -12.337 -0.304 1.00 88.38 107 LEU A C 1
ATOM 823 O O . LEU A 1 107 ? 7.810 -13.344 -0.992 1.00 88.38 107 LEU A O 1
ATOM 827 N N . VAL A 1 108 ? 7.881 -12.395 1.029 1.00 79.62 108 VAL A N 1
ATOM 828 C CA . VAL A 1 108 ? 7.805 -13.678 1.747 1.00 79.62 108 VAL A CA 1
ATOM 829 C C . VAL A 1 108 ? 6.493 -14.406 1.434 1.00 79.62 108 VAL A C 1
ATOM 831 O O . VAL A 1 108 ? 6.500 -15.596 1.133 1.00 79.62 108 VAL A O 1
ATOM 834 N N . LEU A 1 109 ? 5.360 -13.698 1.514 1.00 90.06 109 LEU A N 1
ATOM 835 C CA . LEU A 1 109 ? 4.014 -14.239 1.307 1.00 90.06 109 LEU A CA 1
ATOM 836 C C . LEU A 1 109 ? 3.060 -13.146 0.788 1.00 90.06 109 LEU A C 1
ATOM 838 O O . LEU A 1 109 ? 3.230 -11.977 1.153 1.00 90.06 109 LEU A O 1
ATOM 842 N N . PRO A 1 110 ? 1.979 -13.507 0.065 1.00 91.75 110 PRO A N 1
ATOM 843 C CA . PRO A 1 110 ? 0.934 -12.560 -0.339 1.00 91.75 110 PRO A CA 1
ATOM 844 C C . PRO A 1 110 ? 0.264 -11.847 0.841 1.00 91.75 110 PRO A C 1
ATOM 846 O O . PRO A 1 110 ? -0.270 -10.754 0.678 1.00 91.75 110 PRO A O 1
ATOM 849 N N . GLY A 1 111 ? 0.317 -12.432 2.044 1.00 92.25 111 GLY A N 1
ATOM 850 C CA . GLY A 1 111 ? -0.189 -11.814 3.272 1.00 92.25 111 GLY A CA 1
ATOM 851 C C . GLY A 1 111 ? 0.447 -10.460 3.596 1.00 92.25 111 GLY A C 1
ATOM 852 O O . GLY A 1 111 ? -0.209 -9.628 4.214 1.00 92.25 111 GLY A O 1
ATOM 853 N N . ALA A 1 112 ? 1.669 -10.194 3.119 1.00 92.94 112 ALA A N 1
ATOM 854 C CA . ALA A 1 112 ? 2.302 -8.885 3.262 1.00 92.94 112 ALA A CA 1
ATOM 855 C C . ALA A 1 112 ? 1.559 -7.775 2.494 1.00 92.94 112 ALA A C 1
ATOM 857 O O . ALA A 1 112 ? 1.684 -6.613 2.859 1.00 92.94 112 ALA A O 1
ATOM 858 N N . LEU A 1 113 ? 0.762 -8.116 1.471 1.00 95.56 113 LEU A N 1
ATOM 859 C CA . LEU A 1 113 ? -0.032 -7.169 0.672 1.00 95.56 113 LEU A CA 1
ATOM 860 C C . LEU A 1 113 ? -1.356 -6.762 1.337 1.00 95.56 113 LEU A C 1
ATOM 862 O O . LEU A 1 113 ? -2.099 -5.942 0.790 1.00 95.56 113 LEU A O 1
ATOM 866 N N . VAL A 1 114 ? -1.655 -7.313 2.514 1.00 94.50 114 VAL A N 1
ATOM 867 C CA . VAL A 1 114 ? -2.851 -6.991 3.290 1.00 94.50 114 VAL A CA 1
ATOM 868 C C . VAL A 1 114 ? -2.442 -6.222 4.537 1.00 94.50 114 VAL A C 1
ATOM 870 O O . VAL A 1 114 ? -1.548 -6.629 5.281 1.00 94.50 114 VAL A O 1
ATOM 873 N N . CYS A 1 115 ? -3.098 -5.088 4.767 1.00 91.94 115 CYS A N 1
ATOM 874 C CA . CYS A 1 115 ? -2.922 -4.353 6.010 1.00 91.94 115 CYS A CA 1
ATOM 875 C C . CYS A 1 115 ? -3.556 -5.167 7.154 1.00 91.94 115 CYS A C 1
ATOM 877 O O . CYS A 1 115 ? -4.708 -5.583 7.015 1.00 91.94 115 CYS A O 1
ATOM 879 N N . PRO A 1 116 ? -2.869 -5.365 8.294 1.00 89.56 116 PRO A N 1
ATOM 880 C CA . PRO A 1 116 ? -3.428 -6.075 9.450 1.00 89.56 116 PRO A CA 1
ATOM 881 C C . PRO A 1 116 ? -4.755 -5.491 9.953 1.00 89.56 116 PRO A C 1
ATOM 883 O O . PRO A 1 116 ? -5.613 -6.227 10.435 1.00 89.56 116 PRO A O 1
ATOM 886 N N . ASN A 1 117 ? -4.934 -4.180 9.782 1.00 85.69 117 ASN A N 1
ATOM 887 C CA . ASN A 1 117 ? -6.120 -3.439 10.198 1.00 85.69 117 ASN A CA 1
ATOM 888 C C . ASN A 1 117 ? -7.245 -3.441 9.153 1.00 85.69 117 ASN A C 1
ATOM 890 O O . ASN A 1 117 ? -8.342 -2.951 9.414 1.00 85.69 117 ASN A O 1
ATOM 894 N N . ASP A 1 118 ? -7.018 -4.014 7.970 1.00 88.44 118 ASP A N 1
ATOM 895 C CA . ASP A 1 118 ? -8.036 -4.117 6.934 1.00 88.44 118 ASP A CA 1
ATOM 896 C C . ASP A 1 118 ? -8.876 -5.387 7.095 1.00 88.44 118 ASP A C 1
ATOM 898 O O . ASP A 1 118 ? -8.639 -6.417 6.463 1.00 88.44 118 ASP A O 1
ATOM 902 N N . ALA A 1 119 ? -9.913 -5.303 7.930 1.00 84.62 119 ALA A N 1
ATOM 903 C CA . ALA A 1 119 ? -10.790 -6.437 8.216 1.00 84.62 119 ALA A CA 1
ATOM 904 C C . ALA A 1 119 ? -11.561 -6.967 6.985 1.00 84.62 119 ALA A C 1
ATOM 906 O O . ALA A 1 119 ? -12.041 -8.109 7.007 1.00 84.62 119 ALA A O 1
ATOM 907 N N . LEU A 1 120 ? -11.702 -6.151 5.932 1.00 86.56 120 LEU A N 1
ATOM 908 C CA . LEU A 1 120 ? -12.472 -6.479 4.728 1.00 86.56 120 LEU A CA 1
ATOM 909 C C . LEU A 1 120 ? -11.659 -7.273 3.703 1.00 86.56 120 LEU A C 1
ATOM 911 O O . LEU A 1 120 ? -12.234 -8.039 2.930 1.00 86.56 120 LEU A O 1
ATOM 915 N N . THR A 1 121 ? -10.341 -7.105 3.701 1.00 90.75 121 THR A N 1
ATOM 916 C CA . THR A 1 121 ? -9.454 -7.708 2.705 1.00 90.75 121 THR A CA 1
ATOM 917 C C . THR A 1 121 ? -8.906 -9.035 3.222 1.00 90.75 121 THR A C 1
ATOM 919 O O . THR A 1 121 ? -8.572 -9.187 4.398 1.00 90.75 121 THR A O 1
ATOM 922 N N . LYS A 1 122 ? -8.832 -10.040 2.345 1.00 93.50 122 LYS A N 1
ATOM 923 C CA . LYS A 1 122 ? -8.259 -11.355 2.662 1.00 93.50 122 LYS A CA 1
ATOM 924 C C . LYS A 1 122 ? -7.047 -11.612 1.791 1.00 93.50 122 LYS A C 1
ATOM 926 O O . LYS A 1 122 ? -7.104 -11.376 0.589 1.00 93.50 122 LYS A O 1
ATOM 931 N N . ALA A 1 123 ? -5.978 -12.116 2.398 1.00 94.56 123 ALA A N 1
ATOM 932 C CA . ALA A 1 123 ? -4.778 -12.494 1.668 1.00 94.56 123 ALA A CA 1
ATOM 933 C C . ALA A 1 123 ? -5.091 -13.608 0.661 1.00 94.56 123 ALA A C 1
ATOM 935 O O . ALA A 1 123 ? -5.923 -14.479 0.927 1.00 94.56 123 ALA A O 1
ATOM 936 N N . ALA A 1 124 ? -4.423 -13.568 -0.489 1.00 95.25 124 ALA A N 1
ATOM 937 C CA . ALA A 1 124 ? -4.438 -14.679 -1.429 1.00 95.25 124 ALA A CA 1
ATOM 938 C C . ALA A 1 124 ? -3.639 -15.867 -0.866 1.00 95.25 124 ALA A C 1
ATOM 940 O O . ALA A 1 124 ? -2.764 -15.689 -0.015 1.00 95.25 124 ALA A O 1
ATOM 941 N N . VAL A 1 125 ? -3.943 -17.073 -1.350 1.00 94.31 125 VAL A N 1
ATOM 942 C CA . VAL A 1 125 ? -3.230 -18.303 -0.957 1.00 94.31 125 VAL A CA 1
ATOM 943 C C . VAL A 1 125 ? -1.788 -18.283 -1.472 1.00 94.31 125 VAL A C 1
ATOM 945 O O . VAL A 1 125 ? -0.868 -18.684 -0.765 1.00 94.31 125 VAL A O 1
ATOM 948 N N . ASP A 1 126 ? -1.594 -17.757 -2.678 1.00 93.56 126 ASP A N 1
ATOM 949 C CA . ASP A 1 126 ? -0.312 -17.604 -3.360 1.00 93.56 126 ASP A CA 1
ATOM 950 C C . ASP A 1 126 ? -0.380 -16.405 -4.331 1.00 93.56 126 ASP A C 1
ATOM 952 O O . ASP A 1 126 ? -1.413 -15.736 -4.456 1.00 93.56 126 ASP A O 1
ATOM 956 N N . PHE A 1 127 ? 0.739 -16.092 -4.987 1.00 93.62 127 PHE A N 1
ATOM 957 C CA . PHE A 1 127 ? 0.813 -14.976 -5.933 1.00 93.62 127 PHE A CA 1
ATOM 958 C C 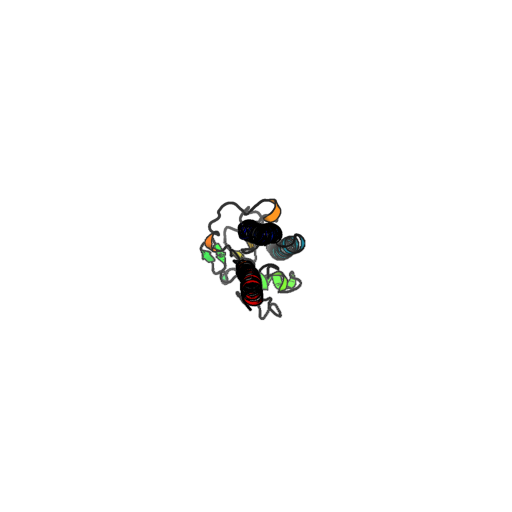. PHE A 1 127 ? 0.125 -15.266 -7.278 1.00 93.62 127 PHE A C 1
ATOM 960 O O . PHE A 1 127 ? -0.300 -14.320 -7.950 1.00 93.62 127 PHE A O 1
ATOM 967 N N . ASP A 1 128 ? -0.051 -16.536 -7.651 1.00 92.31 128 ASP A N 1
ATOM 968 C CA . ASP A 1 128 ? -0.710 -16.940 -8.901 1.00 92.31 128 ASP A CA 1
ATOM 969 C C . ASP A 1 128 ? -2.220 -16.661 -8.849 1.00 92.31 128 ASP A C 1
ATOM 971 O O . ASP A 1 128 ? -2.809 -16.167 -9.818 1.00 92.31 128 ASP A O 1
ATOM 975 N N . HIS A 1 129 ? -2.825 -16.859 -7.676 1.00 93.88 129 HIS A N 1
ATOM 976 C CA . HIS A 1 129 ? -4.226 -16.565 -7.367 1.00 93.88 129 HIS A CA 1
ATOM 977 C C . HIS A 1 129 ? -4.436 -15.164 -6.764 1.00 93.88 129 HIS A C 1
ATOM 979 O O . HIS A 1 129 ? -5.488 -14.878 -6.191 1.00 93.88 129 HIS A O 1
ATOM 985 N N . LEU A 1 130 ? -3.446 -14.270 -6.866 1.00 94.81 130 LEU A N 1
ATOM 986 C CA . LEU A 1 130 ? -3.573 -12.897 -6.380 1.00 94.81 130 LEU A CA 1
ATOM 987 C C . LEU A 1 130 ? -4.555 -12.101 -7.251 1.00 94.81 130 LEU A C 1
ATOM 989 O O . LEU A 1 130 ? -4.324 -11.957 -8.453 1.00 94.81 130 LEU A O 1
ATOM 993 N N . HIS A 1 131 ? -5.600 -11.539 -6.640 1.00 93.69 131 HIS A N 1
ATOM 994 C CA . HIS A 1 131 ? -6.557 -10.627 -7.277 1.00 93.69 131 HIS A CA 1
ATOM 995 C C . HIS A 1 131 ? -6.518 -9.225 -6.647 1.00 93.69 131 HIS A C 1
ATOM 997 O O . HIS A 1 131 ? -6.034 -9.072 -5.523 1.00 93.69 131 HIS A O 1
ATOM 1003 N N . PRO A 1 132 ? -7.078 -8.188 -7.309 1.00 91.44 132 PRO A N 1
ATOM 1004 C CA . PRO A 1 132 ? -7.112 -6.835 -6.746 1.00 91.44 132 PRO A CA 1
ATOM 1005 C C . PRO A 1 132 ? -7.823 -6.767 -5.386 1.00 91.44 132 PRO A C 1
ATOM 1007 O O . PRO A 1 132 ? -7.446 -5.986 -4.522 1.00 91.44 132 PRO A O 1
ATOM 1010 N N . SER A 1 133 ? -8.813 -7.636 -5.157 1.00 92.00 133 SER A N 1
ATOM 1011 C CA . SER A 1 133 ? -9.536 -7.755 -3.883 1.00 92.00 133 SER A CA 1
ATOM 1012 C C . SER A 1 133 ? -8.713 -8.351 -2.736 1.00 92.00 133 SER A C 1
ATOM 1014 O O . SER A 1 133 ? -9.206 -8.403 -1.613 1.00 92.00 133 SER A O 1
ATOM 1016 N N . ASN A 1 134 ? -7.501 -8.846 -3.003 1.00 94.94 134 ASN A N 1
ATOM 1017 C CA . ASN A 1 134 ? -6.602 -9.423 -2.002 1.00 94.94 134 ASN A CA 1
ATOM 1018 C C . ASN A 1 134 ? -5.490 -8.460 -1.566 1.00 94.94 134 ASN A C 1
ATOM 1020 O O . ASN A 1 134 ? -4.547 -8.884 -0.903 1.00 94.94 134 ASN A O 1
ATOM 1024 N N . ILE A 1 135 ? -5.571 -7.191 -1.967 1.00 94.94 135 ILE A N 1
ATOM 1025 C CA . ILE A 1 135 ? -4.520 -6.199 -1.755 1.00 94.94 135 ILE A CA 1
ATOM 1026 C C . ILE A 1 135 ? -5.133 -4.982 -1.070 1.00 94.94 135 ILE A C 1
ATOM 1028 O O . ILE A 1 135 ? -6.104 -4.406 -1.561 1.00 94.94 135 ILE A O 1
ATOM 1032 N N . THR A 1 136 ? -4.555 -4.573 0.058 1.00 94.19 136 THR A N 1
ATOM 1033 C CA . THR A 1 136 ? -4.947 -3.329 0.733 1.00 94.19 136 THR A CA 1
ATOM 1034 C C . THR A 1 136 ? -4.146 -2.133 0.224 1.00 94.19 136 THR A C 1
ATOM 1036 O O . THR A 1 136 ? -4.692 -1.041 0.079 1.00 94.19 136 THR A O 1
ATOM 1039 N N . TYR A 1 137 ? -2.844 -2.316 -0.005 1.00 94.00 137 TYR A N 1
ATOM 1040 C CA . TYR A 1 137 ? -1.937 -1.224 -0.349 1.00 94.00 137 TYR A CA 1
ATOM 1041 C C . TYR A 1 137 ? -2.181 -0.721 -1.770 1.00 94.00 137 TYR A C 1
ATOM 1043 O O . TYR A 1 137 ? -2.201 -1.488 -2.731 1.00 94.00 137 TYR A O 1
ATOM 1051 N N . LEU A 1 138 ? -2.323 0.592 -1.899 1.00 93.38 138 LEU A N 1
ATOM 1052 C CA . LEU A 1 138 ? -2.487 1.266 -3.175 1.00 93.38 138 LEU A CA 1
ATOM 1053 C C . LEU A 1 138 ? -1.115 1.582 -3.745 1.00 93.38 138 LEU A C 1
ATOM 1055 O O . LEU A 1 138 ? -0.278 2.173 -3.063 1.00 93.38 138 LEU A O 1
ATOM 1059 N N . LEU A 1 139 ? -0.908 1.206 -5.000 1.00 94.81 139 LEU A N 1
ATOM 1060 C CA . LEU A 1 139 ? 0.295 1.514 -5.757 1.00 94.81 139 LEU A CA 1
ATOM 1061 C C . LEU A 1 139 ? -0.003 2.647 -6.730 1.00 94.81 139 LEU A C 1
ATOM 1063 O O . LEU A 1 139 ? -1.027 2.623 -7.411 1.00 94.81 139 LEU A O 1
ATOM 1067 N N . ARG A 1 140 ? 0.910 3.609 -6.835 1.00 92.62 140 ARG A N 1
ATOM 1068 C CA . ARG A 1 140 ? 0.907 4.597 -7.910 1.00 92.62 140 ARG A CA 1
ATOM 1069 C C . ARG A 1 140 ? 1.865 4.173 -9.013 1.00 92.62 140 ARG A C 1
ATOM 1071 O O . ARG A 1 140 ? 2.982 3.747 -8.731 1.00 92.62 140 ARG A O 1
ATOM 1078 N N . SER A 1 141 ? 1.428 4.301 -10.262 1.00 91.94 141 SER A N 1
ATOM 1079 C CA . SER A 1 141 ? 2.251 4.034 -11.445 1.00 91.94 141 SER A CA 1
ATOM 1080 C C . SER A 1 141 ? 2.302 5.268 -12.346 1.00 91.94 141 SER A C 1
ATOM 1082 O O . SER A 1 141 ? 1.359 6.060 -12.421 1.00 91.94 141 SER A O 1
ATOM 1084 N N . GLY A 1 142 ? 3.436 5.470 -13.015 1.00 85.31 142 GLY A N 1
ATOM 1085 C CA . GLY A 1 142 ? 3.726 6.729 -13.694 1.00 85.31 142 GLY A CA 1
ATOM 1086 C C . GLY A 1 142 ? 5.081 6.705 -14.383 1.00 85.31 142 GLY A C 1
ATOM 1087 O O . GLY A 1 142 ? 6.043 6.162 -13.849 1.00 85.31 142 GLY A O 1
ATOM 1088 N N . THR A 1 143 ? 5.163 7.312 -15.565 1.00 76.62 143 THR A N 1
ATOM 1089 C CA . THR A 1 143 ? 6.425 7.490 -16.312 1.00 76.62 143 THR A CA 1
ATOM 1090 C C . THR A 1 143 ? 7.346 8.528 -15.670 1.00 76.62 143 THR A C 1
ATOM 1092 O O . THR A 1 143 ? 8.526 8.585 -15.988 1.00 76.62 143 THR A O 1
ATOM 1095 N N . ASP A 1 144 ? 6.791 9.343 -14.779 1.00 74.44 144 ASP A N 1
ATOM 1096 C CA . ASP A 1 144 ? 7.424 10.362 -13.943 1.00 74.44 144 ASP A CA 1
ATOM 1097 C C . ASP A 1 144 ? 7.859 9.832 -12.565 1.00 74.44 144 ASP A C 1
ATOM 1099 O O . ASP A 1 144 ? 8.419 10.582 -11.772 1.00 74.44 144 ASP A O 1
ATOM 1103 N N . LEU A 1 145 ? 7.614 8.549 -12.272 1.00 83.88 145 LEU A N 1
ATOM 1104 C CA . LEU A 1 145 ? 7.982 7.915 -11.007 1.00 83.88 145 LEU A CA 1
ATOM 1105 C C . LEU A 1 145 ? 9.260 7.087 -11.168 1.00 83.88 145 LEU A C 1
ATOM 1107 O O . LEU A 1 145 ? 9.235 5.963 -11.677 1.00 83.88 145 LEU A O 1
ATOM 1111 N N . ASP A 1 146 ? 10.377 7.625 -10.692 1.00 81.25 146 ASP A N 1
ATOM 1112 C CA . ASP A 1 146 ? 11.634 6.890 -10.539 1.00 81.25 146 ASP A CA 1
ATOM 1113 C C . ASP A 1 146 ? 12.029 6.743 -9.062 1.00 81.25 146 ASP A C 1
ATOM 1115 O O . ASP A 1 146 ? 11.475 7.403 -8.184 1.00 81.25 146 ASP A O 1
ATOM 1119 N N . HIS A 1 147 ? 13.012 5.886 -8.780 1.00 83.31 147 HIS A N 1
ATOM 1120 C CA . HIS A 1 147 ? 13.539 5.652 -7.427 1.00 83.31 147 HIS A CA 1
ATOM 1121 C C . HIS A 1 147 ? 14.172 6.882 -6.739 1.00 83.31 147 HIS A C 1
ATOM 1123 O O . HIS A 1 147 ? 14.701 6.746 -5.641 1.00 83.31 147 HIS A O 1
ATOM 1129 N N . LYS A 1 148 ? 14.208 8.055 -7.385 1.00 86.31 148 LYS A N 1
ATOM 1130 C CA . LYS A 1 148 ? 14.744 9.315 -6.839 1.00 86.31 148 LYS A CA 1
ATOM 1131 C C . LYS A 1 148 ? 13.659 10.371 -6.643 1.00 86.31 148 LYS A C 1
ATOM 1133 O O . LYS A 1 148 ? 13.923 11.424 -6.067 1.00 86.31 148 LYS A O 1
ATOM 1138 N N . SER A 1 149 ? 12.458 10.117 -7.144 1.00 86.38 149 SER A N 1
ATOM 1139 C CA . SER A 1 149 ? 11.349 11.055 -7.117 1.00 86.38 149 SER A CA 1
ATOM 1140 C C . SER A 1 149 ? 10.729 11.085 -5.721 1.00 86.38 149 SER A C 1
ATOM 1142 O O . SER A 1 149 ? 10.315 10.054 -5.196 1.00 86.38 149 SER A O 1
ATOM 1144 N N . HIS A 1 150 ? 10.590 12.268 -5.120 1.00 89.38 150 HIS A N 1
ATOM 1145 C CA . HIS A 1 150 ? 9.883 12.416 -3.842 1.00 89.38 150 HIS A CA 1
ATOM 1146 C C . HIS A 1 150 ? 8.361 12.459 -4.066 1.00 89.38 150 HIS A C 1
ATOM 1148 O O . HIS A 1 150 ? 7.689 13.468 -3.848 1.00 89.38 150 HIS A O 1
ATOM 1154 N N . VAL A 1 151 ? 7.816 11.355 -4.577 1.00 88.44 151 VAL A N 1
ATOM 1155 C CA . VAL A 1 151 ? 6.389 11.168 -4.858 1.00 88.44 151 VAL A CA 1
ATOM 1156 C C . VAL A 1 151 ? 5.931 9.871 -4.203 1.00 88.44 151 VAL A C 1
ATOM 1158 O O . VAL A 1 151 ? 6.683 8.901 -4.143 1.00 88.44 151 VAL A O 1
ATOM 1161 N N . ILE A 1 152 ? 4.697 9.852 -3.699 1.00 89.88 152 ILE A N 1
ATOM 1162 C CA . ILE A 1 152 ? 4.098 8.663 -3.082 1.00 89.88 152 ILE A CA 1
ATOM 1163 C C . ILE A 1 152 ? 4.082 7.524 -4.106 1.00 89.88 152 ILE A C 1
ATOM 1165 O O . ILE A 1 152 ? 3.465 7.650 -5.162 1.00 89.88 152 ILE A O 1
ATOM 1169 N N . LEU A 1 153 ? 4.730 6.415 -3.761 1.00 93.38 153 LEU A N 1
ATOM 1170 C CA . LEU A 1 153 ? 4.723 5.172 -4.524 1.00 93.38 153 LEU A CA 1
ATOM 1171 C C . LEU A 1 153 ? 3.651 4.224 -3.982 1.00 93.38 153 LEU A C 1
ATOM 1173 O O . LEU A 1 153 ? 2.849 3.695 -4.747 1.00 93.38 153 LEU A O 1
ATOM 1177 N N . LEU A 1 154 ? 3.618 4.039 -2.659 1.00 94.00 154 LEU A N 1
ATOM 1178 C CA . LEU A 1 154 ? 2.681 3.152 -1.973 1.00 94.00 154 LEU A CA 1
ATOM 1179 C C . LEU A 1 154 ? 1.948 3.903 -0.859 1.00 94.00 154 LEU A C 1
ATOM 1181 O O . LEU A 1 154 ? 2.545 4.704 -0.139 1.00 94.00 154 LEU A O 1
ATOM 1185 N N . LEU A 1 155 ? 0.665 3.600 -0.686 1.00 92.06 155 LEU A N 1
ATOM 1186 C CA . LEU A 1 155 ? -0.184 4.143 0.374 1.00 92.06 155 LEU A CA 1
ATOM 1187 C C . LEU A 1 155 ? -1.018 3.022 0.998 1.00 92.06 155 LEU A C 1
ATOM 1189 O O . LEU A 1 155 ? -1.637 2.227 0.293 1.00 92.06 155 LEU A O 1
ATOM 1193 N N . CYS A 1 156 ? -1.103 2.997 2.325 1.00 91.88 156 CYS A N 1
ATOM 1194 C CA . CYS A 1 156 ? -2.123 2.235 3.032 1.00 91.88 156 CYS A CA 1
ATOM 1195 C C . CYS A 1 156 ? -3.376 3.108 3.232 1.00 91.88 156 CYS A C 1
ATOM 1197 O O . CYS A 1 156 ? -3.303 4.090 3.969 1.00 91.88 156 CYS A O 1
ATOM 1199 N N . PRO A 1 157 ? -4.536 2.767 2.643 1.00 88.81 157 PRO A N 1
ATOM 1200 C CA . PRO A 1 157 ? -5.757 3.556 2.806 1.00 88.81 157 PRO A CA 1
ATOM 1201 C C . PRO A 1 157 ? -6.411 3.408 4.188 1.00 88.81 157 PRO A C 1
ATOM 1203 O O . PRO A 1 157 ? -7.309 4.187 4.496 1.00 88.81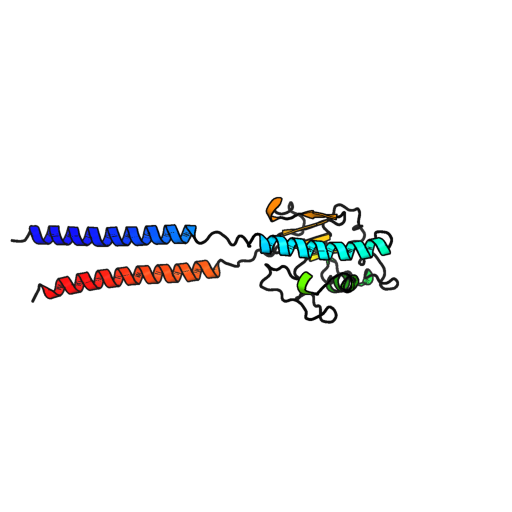 157 PRO A O 1
ATOM 1206 N N . VAL A 1 158 ? -6.004 2.411 4.984 1.00 86.50 158 VAL A N 1
ATOM 1207 C CA . VAL A 1 158 ? -6.556 2.130 6.321 1.00 86.50 158 VAL A CA 1
ATOM 1208 C C . VAL A 1 158 ? -5.764 2.869 7.398 1.00 86.50 158 VAL A C 1
ATOM 1210 O O . VAL A 1 158 ? -6.320 3.706 8.100 1.00 86.50 158 VAL A O 1
ATOM 1213 N N . ASP A 1 159 ? -4.454 2.619 7.474 1.00 84.81 159 ASP A N 1
ATOM 1214 C CA . ASP A 1 159 ? -3.584 3.223 8.496 1.00 84.81 159 ASP A CA 1
ATOM 1215 C C . ASP A 1 159 ? -2.967 4.557 8.063 1.00 84.81 159 ASP A C 1
ATOM 1217 O O . ASP A 1 159 ? -2.404 5.271 8.884 1.00 84.81 159 ASP A O 1
ATOM 1221 N N . GLY A 1 160 ? -3.016 4.891 6.771 1.00 86.50 160 GLY A N 1
ATOM 1222 C CA . GLY A 1 160 ? -2.444 6.124 6.224 1.00 86.50 160 GLY A CA 1
ATOM 1223 C C . GLY A 1 160 ? -0.924 6.125 6.045 1.00 86.50 160 GLY A C 1
ATOM 1224 O O . GLY A 1 160 ? -0.372 7.138 5.624 1.00 86.50 160 GLY A O 1
ATOM 1225 N N . ASN A 1 161 ? -0.240 5.012 6.331 1.00 89.69 161 ASN A N 1
ATOM 1226 C CA . ASN A 1 161 ? 1.201 4.870 6.099 1.00 89.69 161 ASN A CA 1
ATOM 1227 C C . ASN A 1 161 ? 1.542 5.042 4.612 1.00 89.69 161 ASN A C 1
ATOM 1229 O O . ASN A 1 161 ? 0.844 4.503 3.748 1.00 89.69 161 ASN A O 1
ATOM 1233 N N . VAL A 1 162 ? 2.640 5.739 4.322 1.00 91.50 162 VAL A N 1
ATOM 1234 C CA . VAL A 1 162 ? 3.087 6.028 2.951 1.00 91.50 162 VAL A CA 1
ATOM 1235 C C . VAL A 1 162 ? 4.540 5.642 2.742 1.00 91.50 162 VAL A C 1
ATOM 1237 O O . VAL A 1 162 ? 5.366 5.804 3.636 1.00 91.50 162 VAL A O 1
ATOM 1240 N N . ALA A 1 163 ? 4.849 5.158 1.542 1.00 94.12 163 ALA A N 1
ATOM 1241 C CA . ALA A 1 163 ? 6.213 5.016 1.055 1.00 94.12 163 ALA A CA 1
ATOM 1242 C C . ALA A 1 163 ? 6.381 5.870 -0.201 1.00 94.12 163 ALA A C 1
ATOM 1244 O O . ALA A 1 163 ? 5.611 5.746 -1.160 1.00 94.12 163 ALA A O 1
ATOM 1245 N N . TYR A 1 164 ? 7.382 6.737 -0.185 1.00 92.94 164 TYR A N 1
ATOM 1246 C CA . TYR A 1 164 ? 7.796 7.556 -1.312 1.00 92.94 164 TYR A CA 1
ATOM 1247 C C . TYR A 1 164 ? 8.776 6.781 -2.185 1.00 92.94 164 TYR A C 1
ATOM 1249 O O . TYR A 1 164 ? 9.470 5.873 -1.724 1.00 92.94 164 TYR A O 1
ATOM 1257 N N . ALA A 1 165 ? 8.824 7.122 -3.468 1.00 92.69 165 ALA A N 1
ATOM 1258 C CA . ALA A 1 165 ? 9.675 6.425 -4.419 1.00 92.69 165 ALA A CA 1
ATOM 1259 C C . ALA A 1 165 ? 11.177 6.555 -4.090 1.00 92.69 165 ALA A C 1
ATOM 1261 O O . ALA A 1 165 ? 11.922 5.603 -4.321 1.00 92.69 165 ALA A O 1
ATOM 1262 N N . ASP A 1 166 ? 11.595 7.655 -3.461 1.00 92.12 166 ASP A N 1
ATOM 1263 C CA . ASP A 1 166 ? 12.966 7.908 -2.992 1.00 92.12 166 ASP A CA 1
ATOM 1264 C C . ASP A 1 166 ? 13.406 7.112 -1.748 1.00 92.12 166 ASP A C 1
ATOM 1266 O O . ASP A 1 166 ? 14.595 7.073 -1.431 1.00 92.12 166 ASP A O 1
ATOM 1270 N N . GLY A 1 167 ? 12.473 6.449 -1.061 1.00 91.50 167 GLY A N 1
ATOM 1271 C CA . GLY A 1 167 ? 12.760 5.603 0.101 1.00 91.50 167 GLY A CA 1
ATOM 1272 C C . GLY A 1 167 ? 12.405 6.201 1.440 1.00 91.50 167 GLY A C 1
ATOM 1273 O O . GLY A 1 167 ? 12.588 5.527 2.455 1.00 91.50 167 GLY A O 1
ATOM 1274 N N . ASP A 1 168 ? 11.840 7.406 1.456 1.00 93.06 168 ASP A N 1
ATOM 1275 C CA . ASP A 1 168 ? 11.173 7.914 2.645 1.00 93.06 168 ASP A CA 1
ATOM 1276 C C . ASP A 1 168 ? 9.911 7.073 2.923 1.00 93.06 168 ASP A C 1
ATOM 1278 O O . ASP A 1 168 ? 9.040 6.925 2.064 1.00 93.06 168 ASP A O 1
ATOM 1282 N N . ILE A 1 169 ? 9.807 6.471 4.110 1.00 93.56 169 ILE A N 1
ATOM 1283 C CA . ILE A 1 169 ? 8.634 5.687 4.522 1.00 93.56 169 ILE A CA 1
ATOM 1284 C C . ILE A 1 169 ? 8.137 6.244 5.843 1.00 93.56 169 ILE A C 1
ATOM 1286 O O . ILE A 1 169 ? 8.794 6.090 6.876 1.00 93.56 169 ILE A O 1
ATOM 1290 N N . ARG A 1 170 ? 6.940 6.827 5.809 1.00 90.88 170 ARG A N 1
ATOM 1291 C CA . ARG A 1 170 ? 6.354 7.551 6.934 1.00 90.88 170 ARG A CA 1
ATOM 1292 C C . ARG A 1 170 ? 5.273 6.740 7.610 1.00 90.88 170 ARG A C 1
ATOM 1294 O O . ARG A 1 170 ? 4.410 6.134 6.965 1.00 90.88 170 ARG A O 1
ATOM 1301 N N . CYS A 1 171 ? 5.319 6.765 8.935 1.00 86.88 171 CYS A N 1
ATOM 1302 C CA . CYS A 1 171 ? 4.295 6.176 9.778 1.00 86.88 171 CYS A CA 1
ATOM 1303 C C . CYS A 1 171 ? 3.282 7.257 10.160 1.00 86.88 171 CYS A C 1
ATOM 1305 O O . CYS A 1 171 ? 3.611 8.183 10.906 1.00 86.88 171 CYS A O 1
ATOM 1307 N N . ALA A 1 172 ? 2.041 7.130 9.691 1.00 83.00 172 ALA A N 1
ATOM 1308 C CA . ALA A 1 172 ? 1.009 8.139 9.935 1.00 83.00 172 ALA A CA 1
ATOM 1309 C C . ALA A 1 172 ? 0.644 8.270 11.422 1.00 83.00 172 ALA A C 1
ATOM 1311 O O . ALA A 1 172 ? 0.230 9.336 11.868 1.00 83.00 172 ALA A O 1
ATOM 1312 N N . ALA A 1 173 ? 0.858 7.218 12.217 1.00 75.25 173 ALA A N 1
ATOM 1313 C CA . ALA A 1 173 ? 0.666 7.268 13.665 1.00 75.25 173 ALA A CA 1
ATOM 1314 C C . ALA A 1 173 ? 1.676 8.182 14.388 1.00 75.25 173 ALA A C 1
ATOM 1316 O O . ALA A 1 173 ? 1.402 8.626 15.501 1.00 75.25 173 ALA A O 1
ATOM 1317 N N . VAL A 1 174 ? 2.841 8.443 13.783 1.00 78.44 174 VAL A N 1
ATOM 1318 C CA . VAL A 1 174 ? 3.899 9.295 14.353 1.00 78.44 174 VAL A CA 1
ATOM 1319 C C . VAL A 1 174 ? 3.841 10.698 13.760 1.00 78.44 174 VAL A C 1
ATOM 1321 O O . VAL A 1 174 ? 3.912 11.683 14.488 1.00 78.44 174 VAL A O 1
ATOM 1324 N N . GLU A 1 175 ? 3.713 10.784 12.439 1.00 78.12 175 GLU A N 1
ATOM 1325 C CA . GLU A 1 175 ? 3.856 12.038 11.694 1.00 78.12 175 GLU A CA 1
ATOM 1326 C C . GLU A 1 175 ? 2.512 12.707 11.377 1.00 78.12 175 GLU A C 1
ATOM 1328 O O . GLU A 1 175 ? 2.474 13.865 10.962 1.00 78.12 175 GLU A O 1
ATOM 1333 N N . GLY A 1 176 ? 1.406 11.996 11.604 1.00 68.88 176 GLY A N 1
ATOM 1334 C CA . GLY A 1 176 ? 0.087 12.361 11.104 1.00 68.88 176 GLY A CA 1
ATOM 1335 C C . GLY A 1 176 ? -0.137 11.883 9.662 1.00 68.88 176 GLY A C 1
ATOM 1336 O O . GLY A 1 176 ? 0.797 11.443 8.986 1.00 68.88 176 GLY A O 1
ATOM 1337 N N . PRO A 1 177 ? -1.387 11.931 9.171 1.00 64.44 177 PRO A N 1
ATOM 1338 C CA . PRO A 1 177 ? -1.678 11.605 7.782 1.00 64.44 177 PRO A CA 1
ATOM 1339 C C . PRO A 1 177 ? -0.964 12.593 6.846 1.00 64.44 177 PRO A C 1
ATOM 1341 O O . PRO A 1 177 ? -0.859 13.781 7.173 1.00 64.44 177 PRO A O 1
ATOM 1344 N N . PRO A 1 178 ? -0.486 12.137 5.675 1.00 65.44 178 PRO A N 1
ATOM 1345 C CA . PRO A 1 178 ? 0.151 13.022 4.709 1.00 65.44 178 PRO A CA 1
ATOM 1346 C C . PRO A 1 178 ? -0.808 14.156 4.295 1.00 65.44 178 PRO A C 1
ATOM 1348 O O . PRO A 1 178 ? -2.028 13.954 4.278 1.00 65.44 178 PRO A O 1
ATOM 1351 N N . PRO A 1 179 ? -0.282 15.351 3.950 1.00 60.75 179 PRO A N 1
ATOM 1352 C CA . PRO A 1 179 ? -1.095 16.473 3.484 1.00 60.75 179 PRO A CA 1
ATOM 1353 C C . PRO A 1 179 ? -1.967 16.054 2.293 1.00 60.75 179 PRO A C 1
ATOM 1355 O O . PRO A 1 179 ? -1.595 15.118 1.573 1.00 60.75 179 PRO A O 1
ATOM 1358 N N . PRO A 1 180 ? -3.118 16.725 2.074 1.00 54.97 180 PRO A N 1
ATOM 1359 C CA . PRO A 1 180 ? -4.106 16.288 1.101 1.00 54.97 180 PRO A CA 1
ATOM 1360 C C . PRO A 1 180 ? -3.471 16.221 -0.284 1.00 54.97 180 PRO A C 1
ATOM 1362 O O . PRO A 1 180 ? -3.206 17.222 -0.943 1.00 54.97 180 PRO A O 1
ATOM 1365 N N . THR A 1 181 ? -3.203 14.990 -0.680 1.00 61.44 181 THR A N 1
ATOM 1366 C CA . THR A 1 181 ? -2.888 14.567 -2.033 1.00 61.44 181 THR A CA 1
ATOM 1367 C C . THR A 1 181 ? -4.208 14.157 -2.681 1.00 61.44 181 THR A C 1
ATOM 1369 O O . THR A 1 181 ? -5.180 13.863 -1.979 1.00 61.44 181 THR A O 1
ATOM 1372 N N . ASP A 1 182 ? -4.256 14.068 -4.011 1.00 65.88 182 ASP A N 1
ATOM 1373 C CA . ASP A 1 182 ? -5.431 13.646 -4.808 1.00 65.88 182 ASP A CA 1
ATOM 1374 C C . ASP A 1 182 ? -5.978 12.236 -4.458 1.00 65.88 182 ASP A C 1
ATOM 1376 O O . ASP A 1 182 ? -6.864 11.699 -5.120 1.00 65.88 182 ASP A O 1
ATOM 1380 N N . LEU A 1 183 ? -5.434 11.622 -3.406 1.00 70.38 183 LEU A N 1
ATOM 1381 C CA . LEU A 1 183 ? -5.730 10.313 -2.851 1.00 70.38 183 LEU A CA 1
ATOM 1382 C C . LEU A 1 183 ? -6.794 10.347 -1.740 1.00 70.38 183 LEU A C 1
ATOM 1384 O O . LEU A 1 183 ? -7.176 9.287 -1.252 1.00 70.38 183 LEU A O 1
ATOM 1388 N N . LEU A 1 184 ? -7.319 11.525 -1.370 1.00 69.38 184 LEU A N 1
ATOM 1389 C CA . LEU A 1 184 ? -8.439 11.665 -0.421 1.00 69.38 184 LEU A CA 1
ATOM 1390 C C . LEU A 1 184 ? -9.618 10.698 -0.677 1.00 69.38 184 LEU A C 1
ATOM 1392 O O . LEU A 1 184 ? -10.104 10.113 0.290 1.00 69.38 184 LEU A O 1
ATOM 1396 N N . PRO A 1 185 ? -10.057 10.454 -1.931 1.00 71.19 185 PRO A N 1
ATOM 1397 C CA . PRO A 1 185 ? -11.145 9.513 -2.213 1.00 71.19 185 PRO A CA 1
ATOM 1398 C C . PRO A 1 185 ? -10.831 8.051 -1.872 1.00 71.19 185 PRO A C 1
ATOM 1400 O O . PRO A 1 185 ? -11.748 7.239 -1.781 1.00 71.19 185 PRO A O 1
ATOM 1403 N N . TYR A 1 186 ? -9.552 7.700 -1.727 1.00 74.12 186 TYR A N 1
ATOM 1404 C CA . TYR A 1 186 ? -9.112 6.325 -1.520 1.00 74.12 186 TYR A CA 1
ATOM 1405 C C . TYR A 1 186 ? -8.943 5.945 -0.051 1.0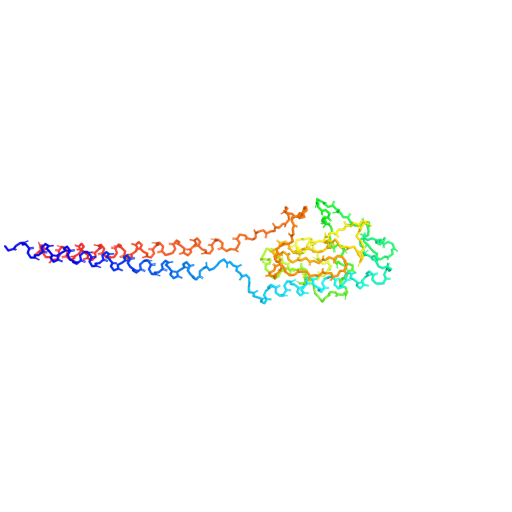0 74.12 186 TYR A C 1
ATOM 1407 O O . TYR A 1 186 ? -8.871 4.752 0.248 1.00 74.12 186 TYR A O 1
ATOM 1415 N N . PHE A 1 187 ? -8.887 6.914 0.868 1.00 75.56 187 PHE A N 1
ATOM 1416 C CA . PHE A 1 187 ? -8.809 6.600 2.291 1.00 75.56 187 PHE A CA 1
ATOM 1417 C C . PHE A 1 187 ? -10.061 5.843 2.726 1.00 75.56 187 PHE A C 1
ATOM 1419 O O . PHE A 1 187 ? -11.195 6.318 2.622 1.00 75.56 187 PHE A O 1
ATOM 1426 N N . ARG A 1 188 ? -9.843 4.631 3.235 1.00 70.06 188 ARG A N 1
ATOM 1427 C CA . ARG A 1 188 ? -10.889 3.797 3.800 1.00 70.06 188 ARG A CA 1
ATOM 1428 C C . ARG A 1 188 ? -10.980 4.171 5.265 1.00 70.06 188 ARG A C 1
ATOM 1430 O O . ARG A 1 188 ? -10.319 3.579 6.109 1.00 70.06 188 ARG A O 1
ATOM 1437 N N . HIS A 1 189 ? -11.817 5.160 5.561 1.00 61.38 189 HIS A N 1
ATOM 1438 C CA . HIS A 1 189 ? -12.263 5.368 6.929 1.00 61.38 189 HIS A CA 1
ATOM 1439 C C . HIS A 1 189 ? -13.046 4.130 7.349 1.00 61.38 189 HIS A C 1
ATOM 1441 O O . HIS A 1 189 ? -14.222 3.978 7.002 1.00 61.38 189 HIS A O 1
ATOM 1447 N N . ASP A 1 190 ? -12.377 3.211 8.041 1.00 53.34 190 ASP A N 1
ATOM 1448 C CA . ASP A 1 190 ? -13.075 2.095 8.639 1.00 53.34 190 ASP A CA 1
ATOM 1449 C C . ASP A 1 190 ? -14.082 2.668 9.644 1.00 53.34 190 ASP A C 1
ATOM 1451 O O . ASP A 1 190 ? -13.740 3.398 10.573 1.00 53.34 190 ASP A O 1
ATOM 1455 N N . LYS A 1 191 ? -15.366 2.373 9.428 1.00 45.75 191 LYS A N 1
ATOM 1456 C CA . LYS A 1 191 ? -16.409 2.631 10.431 1.00 45.75 191 LYS A CA 1
ATOM 1457 C C . LYS A 1 191 ? -16.406 1.554 11.525 1.00 45.75 191 LYS A C 1
ATOM 1459 O O . LYS A 1 191 ? -17.308 1.532 12.369 1.00 45.75 191 LYS A O 1
ATOM 1464 N N . GLY A 1 192 ? -15.451 0.626 11.512 1.00 47.91 192 GLY A N 1
ATOM 1465 C CA . GLY A 1 192 ? -15.150 -0.270 12.621 1.00 47.91 192 GLY A CA 1
ATOM 1466 C C . GLY A 1 192 ? -14.572 0.549 13.767 1.00 47.91 192 GLY A C 1
ATOM 1467 O O . GLY A 1 192 ? -13.396 0.879 13.726 1.00 47.91 192 GLY A O 1
ATOM 1468 N N . PRO A 1 193 ? -15.401 0.961 14.749 1.00 49.19 193 PRO A N 1
ATOM 1469 C CA . PRO A 1 193 ? -16.073 0.078 15.705 1.00 49.19 193 PRO A CA 1
ATOM 1470 C C . PRO A 1 193 ? -17.456 0.605 16.146 1.00 49.19 193 PRO A C 1
ATOM 1472 O O . PRO A 1 193 ? -17.977 0.199 17.187 1.00 49.19 193 PRO A O 1
ATOM 1475 N N . TYR A 1 194 ? -18.076 1.499 15.370 1.00 42.34 194 TYR A N 1
ATOM 1476 C CA . TYR A 1 194 ? -19.306 2.204 15.758 1.00 42.34 194 TYR A CA 1
ATOM 1477 C C . TYR A 1 194 ? -20.469 1.229 16.043 1.00 42.34 194 TYR A C 1
ATOM 1479 O O . TYR A 1 194 ? -21.300 1.457 16.921 1.00 42.34 194 TYR A O 1
ATOM 1487 N N . ARG A 1 195 ? -20.474 0.061 15.378 1.00 46.59 195 ARG A N 1
ATOM 1488 C CA . ARG A 1 195 ? -21.414 -1.047 15.648 1.00 46.59 195 ARG A CA 1
ATOM 1489 C C . ARG A 1 195 ? -21.249 -1.685 17.034 1.00 46.59 195 ARG A C 1
ATOM 1491 O O . ARG A 1 195 ? -22.241 -2.166 17.573 1.00 46.59 195 ARG A O 1
ATOM 1498 N N . LYS A 1 196 ? -20.042 -1.700 17.612 1.00 51.22 196 LYS A N 1
ATOM 1499 C CA . LYS A 1 196 ? -19.801 -2.244 18.961 1.00 51.22 196 LYS A CA 1
ATOM 1500 C C . LYS A 1 196 ? -20.284 -1.269 20.039 1.00 51.22 196 LYS A C 1
ATOM 1502 O O . LYS A 1 196 ? -20.948 -1.702 20.973 1.00 51.22 196 LYS A O 1
ATOM 1507 N N . GLY A 1 197 ? -20.051 0.034 19.851 1.00 54.88 197 GLY A N 1
ATOM 1508 C CA . GLY A 1 197 ? -20.551 1.079 20.754 1.00 54.88 197 GLY A CA 1
ATOM 1509 C C . GLY A 1 197 ? -22.081 1.166 20.785 1.00 54.88 197 GLY A C 1
ATOM 1510 O O . GLY A 1 197 ? -22.668 1.226 21.859 1.00 54.88 197 GLY A O 1
ATOM 1511 N N . LEU A 1 198 ? -22.750 1.080 19.626 1.00 60.12 198 LEU A N 1
ATOM 1512 C CA . LEU A 1 198 ? -24.218 1.106 19.555 1.00 60.12 198 LEU A CA 1
ATOM 1513 C C . LEU A 1 198 ? -24.858 -0.114 20.239 1.00 60.12 198 LEU A C 1
ATOM 1515 O O . LEU A 1 198 ? -25.808 0.037 21.003 1.00 60.12 198 LEU A O 1
ATOM 1519 N N . ALA A 1 199 ? -24.340 -1.321 19.989 1.00 61.88 199 ALA A N 1
ATOM 1520 C CA . ALA A 1 199 ? -24.844 -2.536 20.629 1.00 61.88 199 ALA A CA 1
ATOM 1521 C C . ALA A 1 199 ? -24.656 -2.492 22.155 1.00 61.88 199 ALA A C 1
ATOM 1523 O O . ALA A 1 199 ? -25.573 -2.839 22.898 1.00 61.88 199 ALA A O 1
ATOM 1524 N N . GLN A 1 200 ? -23.506 -1.998 22.619 1.00 65.31 200 GLN A N 1
ATOM 1525 C CA . GLN A 1 200 ? -23.220 -1.833 24.041 1.00 65.31 200 GLN A CA 1
ATOM 1526 C C . GLN A 1 200 ? -24.114 -0.765 24.688 1.00 65.31 200 GLN A C 1
ATOM 1528 O O . GLN A 1 200 ? -24.681 -1.011 25.749 1.00 65.31 200 GLN A O 1
ATOM 1533 N N . ALA A 1 201 ? -24.336 0.373 24.023 1.00 66.94 201 ALA A N 1
ATOM 1534 C CA . ALA A 1 201 ? -25.257 1.408 24.490 1.00 66.94 201 ALA A CA 1
ATOM 1535 C C . ALA A 1 201 ? -26.695 0.879 24.629 1.00 66.94 201 ALA A C 1
ATOM 1537 O O . ALA A 1 201 ? -27.366 1.163 25.621 1.00 66.94 201 ALA A O 1
ATOM 1538 N N . ILE A 1 202 ? -27.153 0.049 23.685 1.00 72.00 202 ILE A N 1
ATOM 1539 C CA . ILE A 1 202 ? -28.469 -0.604 23.752 1.00 72.00 202 ILE A CA 1
ATOM 1540 C C . ILE A 1 202 ? -28.552 -1.551 24.960 1.00 72.00 202 ILE A C 1
ATOM 1542 O O . ILE A 1 202 ? -29.544 -1.517 25.689 1.00 72.00 202 ILE A O 1
ATOM 1546 N N . ILE A 1 203 ? -27.515 -2.358 25.211 1.00 72.44 203 ILE A N 1
ATOM 1547 C CA . ILE A 1 203 ? -27.450 -3.262 26.373 1.00 72.44 203 ILE A CA 1
ATOM 1548 C C . ILE A 1 203 ? -27.482 -2.462 27.685 1.00 72.44 203 ILE A C 1
ATOM 1550 O O . ILE A 1 203 ? -28.233 -2.803 28.601 1.00 72.44 203 ILE A O 1
ATOM 1554 N N . SER A 1 204 ? -26.733 -1.361 27.758 1.00 70.88 204 SER A N 1
ATOM 1555 C CA . SER A 1 204 ? -26.685 -0.463 28.916 1.00 70.88 204 SER A CA 1
ATOM 1556 C C . SER A 1 204 ? -28.033 0.212 29.188 1.00 70.88 204 SER A C 1
ATOM 1558 O O . SER A 1 204 ? -28.503 0.229 30.329 1.00 70.88 204 SER A O 1
ATOM 1560 N N . CYS A 1 205 ? -28.707 0.711 28.147 1.00 72.38 205 CYS A N 1
ATOM 1561 C CA . CYS A 1 205 ? -30.054 1.271 28.264 1.00 72.38 205 CYS A CA 1
ATOM 1562 C C . CYS A 1 205 ? -31.075 0.217 28.715 1.00 72.38 205 CYS A C 1
ATOM 1564 O O . CYS A 1 205 ? -31.890 0.495 29.595 1.00 72.38 205 CYS A O 1
ATOM 1566 N N . ALA A 1 206 ? -31.006 -1.004 28.176 1.00 77.38 206 ALA A N 1
ATOM 1567 C CA . ALA A 1 206 ? -31.884 -2.098 28.582 1.00 77.38 206 ALA A CA 1
ATOM 1568 C C . ALA A 1 206 ? -31.688 -2.478 30.062 1.00 77.38 206 ALA A C 1
ATOM 1570 O O . ALA A 1 206 ? -32.669 -2.658 30.787 1.00 77.38 206 ALA A O 1
ATOM 1571 N N . ALA A 1 207 ? -30.438 -2.531 30.537 1.00 74.69 207 ALA A N 1
ATOM 1572 C CA . ALA A 1 207 ? -30.119 -2.803 31.938 1.00 74.69 207 ALA A CA 1
ATOM 1573 C C . ALA A 1 207 ? -30.645 -1.704 32.879 1.00 74.69 207 ALA A C 1
ATOM 1575 O O . ALA A 1 207 ? -31.244 -2.008 33.913 1.00 74.69 207 ALA A O 1
ATOM 1576 N N . ALA A 1 208 ? -30.492 -0.429 32.504 1.00 74.06 208 ALA A N 1
ATOM 1577 C CA . ALA A 1 208 ? -31.024 0.694 33.275 1.00 74.06 208 ALA A CA 1
ATOM 1578 C C . ALA A 1 208 ? -32.562 0.662 33.358 1.00 74.06 208 ALA A C 1
ATOM 1580 O O . ALA A 1 208 ? -33.130 0.821 34.441 1.00 74.06 208 ALA A O 1
ATOM 1581 N N . CYS A 1 209 ? -33.247 0.386 32.242 1.00 77.06 209 CYS A N 1
ATOM 1582 C CA . CYS A 1 209 ? -34.702 0.229 32.221 1.00 77.06 209 CYS A CA 1
ATOM 1583 C C . CYS A 1 209 ? -35.178 -0.929 33.110 1.00 77.06 209 CYS A C 1
ATOM 1585 O O . CYS A 1 209 ? -36.173 -0.781 33.822 1.00 77.06 209 CYS A O 1
ATOM 1587 N N . LEU A 1 210 ? -34.461 -2.058 33.116 1.00 80.06 210 LEU A N 1
ATOM 1588 C CA . LEU A 1 210 ? -34.796 -3.206 33.957 1.00 80.06 210 LEU A CA 1
ATOM 1589 C C . LEU A 1 210 ? -34.678 -2.870 35.452 1.00 80.06 210 LEU A C 1
ATOM 1591 O O . LEU A 1 210 ? -35.578 -3.195 36.226 1.00 80.06 210 LEU A O 1
ATOM 1595 N N . LEU A 1 211 ? -33.613 -2.173 35.858 1.00 74.94 211 LEU A N 1
ATOM 1596 C CA . LEU A 1 211 ? -33.418 -1.749 37.249 1.00 74.94 211 LEU A CA 1
ATOM 1597 C C . LEU A 1 211 ? -34.511 -0.778 37.716 1.00 74.94 211 LEU A C 1
ATOM 1599 O O . LEU A 1 211 ? -35.032 -0.930 38.823 1.00 74.94 211 LEU A O 1
ATOM 1603 N N . LEU A 1 212 ? -34.911 0.170 36.863 1.00 75.69 212 LEU A N 1
ATOM 1604 C CA . LEU A 1 212 ? -36.025 1.080 37.149 1.00 75.69 212 LEU A CA 1
ATOM 1605 C C . LEU A 1 212 ? -37.354 0.327 37.291 1.00 75.69 212 LEU A C 1
ATOM 1607 O O . LEU A 1 212 ? -38.110 0.592 38.226 1.00 75.69 212 LEU A O 1
ATOM 1611 N N . ALA A 1 213 ? -37.625 -0.641 36.412 1.00 75.94 213 ALA A N 1
ATOM 1612 C CA . ALA A 1 213 ? -38.843 -1.447 36.465 1.00 75.94 213 ALA A CA 1
ATOM 1613 C C . ALA A 1 213 ? -38.916 -2.312 37.737 1.00 75.94 213 ALA A C 1
ATOM 1615 O O . ALA A 1 213 ? -39.969 -2.378 38.376 1.00 75.94 213 ALA A O 1
ATOM 1616 N N . ILE A 1 214 ? -37.800 -2.928 38.145 1.00 77.31 214 ILE A N 1
ATOM 1617 C CA . ILE A 1 214 ? -37.716 -3.714 39.387 1.00 77.31 214 ILE A CA 1
ATOM 1618 C C . ILE A 1 214 ? -37.920 -2.810 40.609 1.00 77.31 214 ILE A C 1
ATOM 1620 O O . ILE A 1 214 ? -38.715 -3.146 41.489 1.00 77.31 214 ILE A O 1
ATOM 1624 N N . GLY A 1 215 ? -37.259 -1.647 40.649 1.00 70.94 215 GLY A N 1
ATOM 1625 C CA . GLY A 1 215 ? -37.434 -0.666 41.723 1.00 70.94 215 GLY A CA 1
ATOM 1626 C C . GLY A 1 215 ? -38.891 -0.219 41.862 1.00 70.94 215 GLY A C 1
ATOM 1627 O O . GLY A 1 215 ? -39.453 -0.257 42.958 1.00 70.94 215 GLY A O 1
ATOM 1628 N N . LEU A 1 216 ? -39.543 0.108 40.743 1.00 75.50 216 LEU A N 1
ATOM 1629 C CA . LEU A 1 216 ? -40.954 0.492 40.721 1.00 75.50 216 LEU A CA 1
ATOM 1630 C C . LEU A 1 216 ? -41.873 -0.658 41.175 1.00 75.50 216 LEU A C 1
ATOM 1632 O O . LEU A 1 216 ? -42.797 -0.442 41.959 1.00 75.50 216 LEU A O 1
ATOM 1636 N N . GLY A 1 217 ? -41.599 -1.891 40.741 1.00 73.69 217 GLY A N 1
ATOM 1637 C CA . GLY A 1 217 ? -42.357 -3.081 41.134 1.00 73.69 217 GLY A CA 1
ATOM 1638 C C . GLY A 1 217 ? -42.279 -3.383 42.633 1.00 73.69 217 GLY A C 1
ATOM 1639 O O . GLY A 1 217 ? -43.296 -3.707 43.251 1.00 73.69 217 GLY A O 1
ATOM 1640 N N . LEU A 1 218 ? -41.101 -3.222 43.244 1.00 71.06 218 LEU A N 1
ATOM 1641 C CA . LEU A 1 218 ? -40.916 -3.386 44.690 1.00 71.06 218 LEU A CA 1
ATOM 1642 C C . LEU A 1 218 ? -41.672 -2.316 45.487 1.00 71.06 218 LEU A C 1
ATOM 1644 O O . LEU A 1 218 ? -42.329 -2.650 46.474 1.00 71.06 218 LEU A O 1
ATOM 1648 N N . ILE A 1 219 ? -41.659 -1.060 45.026 1.00 69.38 219 ILE A N 1
ATOM 1649 C CA . ILE A 1 219 ? -42.425 0.037 45.638 1.00 69.38 219 ILE A CA 1
ATOM 1650 C C . ILE A 1 219 ? -43.932 -0.256 45.579 1.00 69.38 219 ILE A C 1
ATOM 1652 O O . ILE A 1 219 ? -44.632 -0.138 46.587 1.00 69.38 219 ILE A O 1
ATOM 1656 N N . LEU A 1 220 ? -44.438 -0.698 44.423 1.00 69.50 220 LEU A N 1
ATOM 1657 C CA . LEU A 1 220 ? -45.856 -1.029 44.245 1.00 69.50 220 LEU A CA 1
ATOM 1658 C C . LEU A 1 220 ? -46.286 -2.236 45.095 1.00 69.50 220 LEU A C 1
ATOM 1660 O O . LEU A 1 220 ? -47.385 -2.238 45.656 1.00 69.50 220 LEU A O 1
ATOM 1664 N N . LYS A 1 221 ? -45.424 -3.252 45.234 1.00 69.81 221 LYS A N 1
ATOM 1665 C CA . LYS A 1 221 ? -45.694 -4.439 46.061 1.00 69.81 221 LYS A CA 1
ATOM 1666 C C . LYS A 1 221 ? -45.683 -4.111 47.557 1.00 69.81 221 LYS A C 1
ATOM 1668 O O . LYS A 1 221 ? -46.578 -4.553 48.277 1.00 69.81 221 LYS A O 1
ATOM 1673 N N . ALA A 1 222 ? -44.743 -3.281 48.010 1.00 62.28 222 ALA A N 1
ATOM 1674 C CA . ALA A 1 222 ? -44.713 -2.768 49.380 1.00 62.28 222 ALA A CA 1
ATOM 1675 C C . ALA A 1 222 ? -45.939 -1.890 49.698 1.00 62.28 222 ALA A C 1
ATOM 1677 O O . ALA A 1 222 ? -46.454 -1.931 50.813 1.00 62.28 222 ALA A O 1
ATOM 1678 N N . GLY A 1 223 ? -46.456 -1.151 48.710 1.00 57.41 223 GLY A N 1
ATOM 1679 C CA . GLY A 1 223 ? -47.693 -0.378 48.841 1.00 57.41 223 GLY A CA 1
ATOM 1680 C C . GLY A 1 223 ? -48.946 -1.235 49.056 1.00 57.41 223 GLY A C 1
ATOM 1681 O O . GLY A 1 223 ? -49.804 -0.846 49.843 1.00 57.41 223 GLY A O 1
ATOM 1682 N N . LYS A 1 224 ? -49.040 -2.406 48.406 1.00 57.56 224 LYS A N 1
ATOM 1683 C CA . LYS A 1 224 ? -50.197 -3.321 48.513 1.00 57.56 224 LYS A CA 1
ATOM 1684 C C . LYS A 1 224 ? -50.206 -4.193 49.772 1.00 57.56 224 LYS A C 1
ATOM 1686 O O . LYS A 1 224 ? -51.279 -4.553 50.239 1.00 57.56 224 LYS A O 1
ATOM 1691 N N . SER A 1 225 ? -49.043 -4.529 50.332 1.00 50.78 225 SER A N 1
ATOM 1692 C CA . SER A 1 225 ? -48.949 -5.399 51.520 1.00 50.78 225 SER A CA 1
ATOM 1693 C C . SER A 1 225 ? -49.404 -4.737 52.829 1.00 50.78 225 SER A C 1
ATOM 1695 O O . SER A 1 225 ? -49.487 -5.423 53.839 1.00 50.78 225 SER A O 1
ATOM 1697 N N . PHE A 1 226 ? -49.654 -3.424 52.833 1.00 48.34 226 PHE A N 1
ATOM 1698 C CA . PHE A 1 226 ? -50.017 -2.658 54.036 1.00 48.34 226 PHE A CA 1
ATOM 1699 C C . PHE A 1 226 ? -51.437 -2.063 53.964 1.00 48.34 226 PHE A C 1
ATOM 1701 O O . PHE A 1 226 ? -51.847 -1.326 54.856 1.00 48.34 226 PHE A O 1
ATOM 1708 N N . THR A 1 227 ? -52.167 -2.342 52.877 1.00 48.78 227 THR A N 1
ATOM 1709 C CA . THR A 1 227 ? -53.600 -2.029 52.714 1.00 48.78 227 THR A CA 1
ATOM 1710 C C . THR A 1 227 ? -54.501 -3.244 52.966 1.00 48.78 227 THR A C 1
ATOM 1712 O O . THR A 1 227 ? -55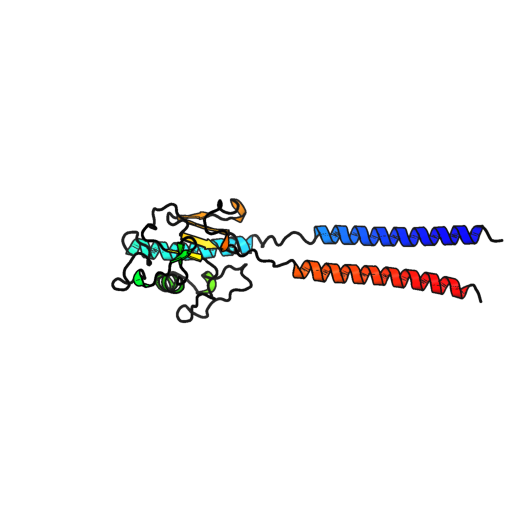.695 -3.167 52.688 1.00 48.78 227 THR A O 1
ATOM 1715 N N . ALA A 1 228 ? -53.927 -4.355 53.437 1.00 42.12 228 ALA A N 1
ATOM 1716 C CA . ALA A 1 228 ? -54.631 -5.541 53.918 1.00 42.12 228 ALA A CA 1
ATOM 1717 C C . ALA A 1 228 ? -54.519 -5.613 55.443 1.00 42.12 228 ALA A C 1
ATOM 1719 O O . ALA A 1 228 ? -53.434 -5.247 55.952 1.00 42.12 228 ALA A O 1
#

Secondary structure (DSSP, 8-state):
--HHHHHHHHHHHHHHHHHHHHHHHHHHHHHHHH-------HHHHHHHHHHHHHHHHHHHHHHHHTTT--GGGS-GGGT--GGG--B-GGGBBTTHHHHHHHTGGGSS-GGGGS-TT-TT----SSSTT--GGG--SEEB--TT--TT--SEEEE-TTT--EEETTS-EE-HHHH-SPS--TTGGG-----TTHHHHHHHHHHHHHHHHHHHHHHHHHHHHHHHTT--

pLDDT: mean 80.13, std 14.75, range [42.12, 96.38]

Foldseek 3Di:
DPDVVVVVLVVVVCVLVVVLVVVLVVVVVVVVVVDDPPPDPPVLLVLLLVLVLLQLVLQVVCCVVVVQDGLLQDDVVRLGCVVQFDQDFLQWGLRCLVSSLSSQVSDPAQCSQDRSQPPQADGDPGSVRDDSSNGQKTAGHDNPQTLCDQAWGIARLEQQWTAGSVGDTDRCVVVNHDDDGSCVVVRPPPPPPVVVVVVVVVVSVVVSVVSVVVVVVVSVVVVVVVVD

Radius of gyration: 29.48 Å; chains: 1; bounding box: 74×35×86 Å